Protein 2DS2 (pdb70)

Nearest PDB structures (foldseek):
  2ds2-assembly1_B  TM=1.015E+00  e=1.144E-10  Capparis masaikai
  2ds2-assembly2_D  TM=9.849E-01  e=5.772E-10  Capparis masaikai
  9gvh-assembly1_B  TM=9.366E-01  e=7.071E-05  Iberis umbellata
  6s3f-assembly1_A  TM=8.764E-01  e=1.043E-04  Moringa oleifera
  5dom-assembly1_A  TM=8.767E-01  e=9.418E-04  Moringa oleifera

B-factor: mean 37.82, std 13.22, range [12.35, 76.65]

Foldseek 3Di:
DVVVVCVVVVVPVVVVVVVVVVVVPD/DVLVVVLVVLQPDDPVCNLVVLVVVLVCCVVVDDQPDDVSNVVSLQVSQQSCVVSPPDPHGGHPDDD/DVVVVVVCVVCVVPVVVVVVVVVVVVPD/DVVLVVVLVVLLVDDQVCSLVVLVVVLVCCVVVDDQDDPVSNVVSQQCSQCSCVVSVPPDRHGRPDDD

Secondary structure (DSSP, 8-state):
-HHHHHHHTGGGHHHHHHHHHHHH--/-HHHHHHHHHTTS-GGGHHHHHHHHHHHHHHHS---SHHHHHHHHHHHHHHHHHTT-TT--------/-HHHHHHHHHTGGGHHHHHHHHHHHHH-/-HHHHHHHHHHTTS-GGGHHHHHHHHHHHHHHHS---SHHHHHHHHHHHHHHHHHTT-TT--------

CATH classification: 1.10.110.10

Radius of gyration: 18.38 Å; Cα contacts (8 Å, |Δi|>4): 257; chains: 4; bounding box: 50×26×39 Å

Sequence (189 aa):
RCQRQFLQHQRLRACQRFIHRRAQFGPALRQCCNQLRQVDRPCVCPVLRQAAQQVLQRQIIQGPQQLRRLFDAARNLPNICNIPNIGACPFRALWRCQRQFLQHQRLRACQRFIHRRAQFGRPALRQCCNQLRQVDRPCVCPVLRQAAQQVLQRQIIQGPQQLRRLFDAARNLPNICNIPNIGACPFRA

Structure (mmCIF, N/CA/C/O backbone):
data_2DS2
#
_entry.id   2DS2
#
_cell.length_a   80.110
_cell.length_b   51.080
_cell.length_c   47.340
_cell.angle_alpha   90.00
_cell.angle_beta   122.77
_cell.angle_gamma   90.00
#
_symmetry.space_group_name_H-M   'C 1 2 1'
#
loop_
_entity.id
_entity.type
_entity.pdbx_description
1 polymer 'Sweet protein mabinlin-2 chain A'
2 polymer 'Sweet protein mabinlin-2 chain B'
3 non-polymer 'ACETIC ACID'
4 water water
#
loop_
_atom_site.group_PDB
_atom_site.id
_atom_site.type_symbol
_atom_site.label_atom_id
_atom_site.label_alt_id
_atom_site.label_comp_id
_atom_site.label_asym_id
_atom_site.label_entity_id
_atom_site.label_seq_id
_atom_site.pdbx_PDB_ins_code
_atom_site.Cartn_x
_atom_site.Cartn_y
_atom_site.Cartn_z
_atom_site.occupancy
_atom_site.B_iso_or_equiv
_atom_site.auth_seq_id
_atom_site.auth_comp_id
_atom_site.auth_asym_id
_atom_site.auth_atom_id
_atom_site.pdbx_PDB_model_num
ATOM 1 N N . ARG A 1 4 ? -6.558 -5.214 3.398 1.00 56.96 4 ARG A N 1
ATOM 2 C CA . ARG A 1 4 ? -5.349 -5.702 4.121 1.00 55.38 4 ARG A CA 1
ATOM 3 C C . ARG A 1 4 ? -5.016 -4.771 5.286 1.00 49.12 4 ARG A C 1
ATOM 4 O O . ARG A 1 4 ? -5.584 -3.684 5.408 1.00 45.40 4 ARG A O 1
ATOM 12 N N . CYS A 1 5 ? -4.100 -5.206 6.142 1.00 47.27 5 CYS A N 1
ATOM 13 C CA . CYS A 1 5 ? -3.694 -4.404 7.287 1.00 43.59 5 CYS A CA 1
ATOM 14 C C . CYS A 1 5 ? -3.078 -3.089 6.830 1.00 42.26 5 CYS A C 1
ATOM 15 O O . CYS A 1 5 ? -3.334 -2.038 7.416 1.00 42.65 5 CYS A O 1
ATOM 18 N N . GLN A 1 6 ? -2.259 -3.153 5.786 1.00 35.75 6 GLN A N 1
ATOM 19 C CA . GLN A 1 6 ? -1.619 -1.956 5.264 1.00 40.86 6 GLN A CA 1
ATOM 20 C C . GLN A 1 6 ? -2.689 -0.995 4.766 1.00 43.83 6 GLN A C 1
ATOM 21 O O . GLN A 1 6 ? -2.529 0.226 4.833 1.00 42.13 6 GLN A O 1
ATOM 27 N N . ARG A 1 7 ? -3.792 -1.551 4.280 1.00 44.22 7 ARG A N 1
ATOM 28 C CA . ARG A 1 7 ? -4.882 -0.733 3.777 1.00 42.21 7 ARG A CA 1
ATOM 29 C C . ARG A 1 7 ? -5.578 0.001 4.915 1.00 36.33 7 ARG A C 1
ATOM 30 O O . ARG A 1 7 ? -5.852 1.195 4.810 1.00 36.67 7 ARG A O 1
ATOM 38 N N . GLN A 1 8 ? -5.866 -0.715 6.000 1.00 37.92 8 GLN A N 1
ATOM 39 C CA . GLN A 1 8 ? -6.519 -0.111 7.159 1.00 40.48 8 GLN A CA 1
ATOM 40 C C . GLN A 1 8 ? -5.633 0.979 7.753 1.00 37.17 8 GLN A C 1
ATOM 41 O O . GLN A 1 8 ? -6.125 2.005 8.223 1.00 31.84 8 GLN A O 1
ATOM 47 N N . PHE A 1 9 ? -4.323 0.759 7.724 1.00 34.83 9 PHE A N 1
ATOM 48 C CA . PHE A 1 9 ? -3.390 1.749 8.243 1.00 31.13 9 PHE A CA 1
ATOM 49 C C . PHE A 1 9 ? -3.589 3.066 7.491 1.00 39.01 9 PHE A C 1
ATOM 50 O O . PHE A 1 9 ? -3.797 4.119 8.100 1.00 36.21 9 PHE A O 1
ATOM 58 N N . LEU A 1 10 ? -3.535 2.990 6.163 1.00 40.93 10 LEU A N 1
ATOM 59 C CA . LEU A 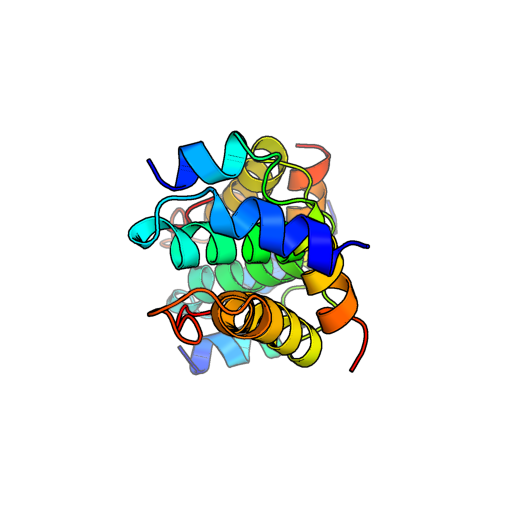1 10 ? -3.699 4.162 5.306 1.00 46.37 10 LEU A CA 1
ATOM 60 C C . LEU A 1 10 ? -5.071 4.820 5.430 1.00 42.88 10 LEU A C 1
ATOM 61 O O . LEU A 1 10 ? -5.176 6.047 5.447 1.00 46.14 10 LEU A O 1
ATOM 66 N N . GLN A 1 11 ? -6.119 4.007 5.515 1.00 41.63 11 GLN A N 1
ATOM 67 C CA . GLN A 1 11 ? -7.474 4.532 5.611 1.00 43.06 11 GLN A CA 1
ATOM 68 C C . GLN A 1 11 ? -7.817 5.152 6.956 1.00 50.26 11 GLN A C 1
ATOM 69 O O . GLN A 1 11 ? -8.915 5.677 7.143 1.00 51.74 11 GLN A O 1
ATOM 75 N N . HIS A 1 12 ? -6.879 5.087 7.896 1.00 47.11 12 HIS A N 1
ATOM 76 C CA . HIS A 1 12 ? -7.084 5.672 9.213 1.00 43.36 12 HIS A CA 1
ATOM 77 C C . HIS A 1 12 ? -6.009 6.726 9.444 1.00 48.49 12 HIS A C 1
ATOM 78 O O . HIS A 1 12 ? -5.409 6.808 10.513 1.00 56.89 12 HIS A O 1
ATOM 85 N N . GLN A 1 13 ? -5.777 7.524 8.407 1.00 52.69 13 GLN A N 1
ATOM 86 C CA . GLN A 1 13 ? -4.792 8.600 8.421 1.00 54.97 13 GLN A CA 1
ATOM 87 C C . GLN A 1 13 ? -3.414 8.152 8.904 1.00 50.69 13 GLN A C 1
ATOM 88 O O . GLN A 1 13 ? -2.718 8.892 9.602 1.00 52.09 13 GLN A O 1
ATOM 94 N N . ARG A 1 14 ? -3.018 6.944 8.515 1.00 42.62 14 ARG A N 1
ATOM 95 C CA . ARG A 1 14 ? -1.723 6.399 8.901 1.00 34.03 14 ARG A CA 1
ATOM 96 C C . ARG A 1 14 ? -1.503 6.497 10.407 1.00 31.98 14 ARG A C 1
ATOM 97 O O . ARG A 1 14 ? -0.371 6.646 10.867 1.00 30.02 14 ARG A O 1
ATOM 105 N N . LEU A 1 15 ? -2.598 6.416 11.159 1.00 29.19 15 LEU A N 1
ATOM 106 C CA . LEU A 1 15 ? -2.570 6.484 12.619 1.00 28.83 15 LEU A CA 1
ATOM 107 C C . LEU A 1 15 ? -1.701 7.639 13.098 1.00 34.25 15 LEU A C 1
ATOM 108 O O . LEU A 1 15 ? -0.835 7.469 13.967 1.00 27.95 15 LEU A O 1
ATOM 113 N N . ARG A 1 16 ? -1.949 8.815 12.527 1.00 28.89 16 ARG A N 1
ATOM 114 C CA . ARG A 1 16 ? -1.198 10.015 12.865 1.00 31.76 16 ARG A CA 1
ATOM 115 C C . ARG A 1 16 ? -1.200 10.323 14.355 1.00 23.75 16 ARG A C 1
ATOM 116 O O . ARG A 1 16 ? -0.200 10.796 14.885 1.00 27.46 16 ARG A O 1
ATOM 124 N N . ALA A 1 17 ? -2.322 10.070 15.023 1.00 29.01 17 ALA A N 1
ATOM 125 C CA . ALA A 1 17 ? -2.424 10.327 16.455 1.00 27.82 17 ALA A CA 1
ATOM 126 C C . ALA A 1 17 ? -1.465 9.391 17.182 1.00 27.73 17 ALA A C 1
ATOM 127 O O . ALA A 1 17 ? -0.802 9.786 18.137 1.00 27.47 17 ALA A O 1
ATOM 129 N N . CYS A 1 18 ? -1.384 8.148 16.723 1.00 23.32 18 CYS A N 1
ATOM 130 C CA . CYS A 1 18 ? -0.463 7.214 17.346 1.00 22.19 18 CYS A CA 1
ATOM 131 C C . CYS A 1 18 ? 0.972 7.647 17.074 1.00 21.42 18 CYS A C 1
ATOM 132 O O . CYS A 1 18 ? 1.845 7.492 17.923 1.00 22.92 18 CYS A O 1
ATOM 135 N N . GLN A 1 19 ? 1.221 8.186 15.886 1.00 20.34 19 GLN A N 1
ATOM 136 C CA . GLN A 1 19 ? 2.560 8.646 15.547 1.00 23.14 19 GLN A CA 1
ATOM 137 C C . GLN A 1 19 ? 3.019 9.780 16.464 1.00 24.53 19 GLN A C 1
ATOM 138 O O . GLN A 1 19 ? 4.183 9.818 16.868 1.00 22.46 19 GLN A O 1
ATOM 144 N N . ARG A 1 20 ? 2.112 10.700 16.793 1.00 25.02 20 ARG A N 1
ATOM 145 C CA . ARG A 1 20 ? 2.468 11.811 17.671 1.00 29.17 20 ARG A CA 1
ATOM 146 C C . ARG A 1 20 ? 2.834 11.286 19.052 1.00 25.33 20 ARG A C 1
ATOM 147 O O . ARG A 1 20 ? 3.820 11.719 19.652 1.00 28.39 20 ARG A O 1
ATOM 155 N N . PHE A 1 21 ? 2.038 10.348 19.553 1.00 28.01 21 PHE A N 1
ATOM 156 C CA . PHE A 1 21 ? 2.294 9.756 20.857 1.00 23.82 21 PHE A CA 1
ATOM 157 C C . PHE A 1 21 ? 3.642 9.042 20.859 1.00 25.88 21 PHE A C 1
ATOM 158 O O . PHE A 1 21 ? 4.468 9.256 21.749 1.00 25.38 21 PHE A O 1
ATOM 166 N N . ILE A 1 22 ? 3.864 8.195 19.857 1.00 23.62 22 ILE A N 1
ATOM 167 C CA . ILE A 1 22 ? 5.116 7.455 19.725 1.00 22.93 22 ILE A CA 1
ATOM 168 C C . ILE A 1 22 ? 6.325 8.389 19.624 1.00 26.11 22 ILE A C 1
ATOM 169 O O . ILE A 1 22 ? 7.357 8.149 20.243 1.00 25.84 22 ILE A O 1
ATOM 174 N N . HIS A 1 23 ? 6.194 9.455 18.843 1.00 23.23 23 HIS A N 1
ATOM 175 C CA . HIS A 1 23 ? 7.289 10.406 18.666 1.00 23.78 23 HIS A CA 1
ATOM 176 C C . HIS A 1 23 ? 7.636 11.124 19.968 1.00 29.79 23 HIS A C 1
ATOM 177 O O . HIS A 1 23 ? 8.807 11.359 20.266 1.00 28.96 23 HIS A O 1
ATOM 184 N N . ARG A 1 24 ? 6.618 11.469 20.746 1.00 29.65 24 ARG A N 1
ATOM 185 C CA . ARG A 1 24 ? 6.848 12.149 22.015 1.00 30.41 24 ARG A CA 1
ATOM 186 C C . ARG A 1 24 ? 7.557 11.209 22.984 1.00 37.36 24 ARG A C 1
ATOM 187 O O . ARG A 1 24 ? 8.476 11.612 23.696 1.00 37.21 24 ARG A O 1
ATOM 195 N N . ARG A 1 25 ? 7.135 9.949 23.006 1.00 35.01 25 ARG A N 1
ATOM 196 C CA . ARG A 1 25 ? 7.758 8.969 23.883 1.00 35.92 25 ARG A CA 1
ATOM 197 C C . ARG A 1 25 ? 9.202 8.712 23.481 1.00 39.85 25 ARG A C 1
ATOM 198 O O . ARG A 1 25 ? 10.050 8.437 24.327 1.00 42.54 25 ARG A O 1
ATOM 206 N N . ALA A 1 26 ? 9.477 8.802 22.185 1.00 35.80 26 ALA A N 1
ATOM 207 C CA . ALA A 1 26 ? 10.821 8.577 21.666 1.00 32.14 26 ALA A CA 1
ATOM 208 C C . ALA A 1 26 ? 11.745 9.719 22.056 1.00 38.72 26 ALA A C 1
ATOM 209 O O . ALA A 1 26 ? 12.912 9.504 22.394 1.00 41.59 26 ALA A O 1
ATOM 211 N N . GLN A 1 27 ? 11.212 10.934 22.009 1.00 34.06 27 GLN A N 1
ATOM 212 C CA . GLN A 1 27 ? 11.985 12.123 22.334 1.00 42.80 27 GLN A CA 1
ATOM 213 C C . GLN A 1 27 ? 12.088 12.371 23.835 1.00 47.76 27 GLN A C 1
ATOM 214 O O . GLN A 1 27 ? 13.082 12.921 24.309 1.00 55.76 27 GLN A O 1
ATOM 220 N N . PHE A 1 28 ? 11.068 11.959 24.582 1.00 52.08 28 PHE A N 1
ATOM 221 C CA . PHE A 1 28 ? 11.058 12.163 26.028 1.00 59.14 28 PHE A CA 1
ATOM 222 C C . PHE A 1 28 ? 10.997 10.847 26.801 1.00 62.14 28 PHE A C 1
ATOM 223 O O . PHE A 1 28 ? 10.265 9.931 26.431 1.00 66.21 28 PHE A O 1
ATOM 231 N N . GLY A 1 29 ? 11.766 10.764 27.882 1.00 67.35 29 GLY A N 1
ATOM 232 C CA . GLY A 1 29 ? 11.779 9.553 28.683 1.00 68.81 29 GLY A CA 1
ATOM 233 C C . GLY A 1 29 ? 13.132 8.867 28.694 1.00 71.96 29 GLY A C 1
ATOM 234 O O . GLY A 1 29 ? 13.224 7.726 28.191 1.00 74.51 29 GLY A O 1
ATOM 235 N N . PRO B 2 5 ? -5.977 15.409 22.562 1.00 51.19 5 PRO B N 1
ATOM 236 C CA . PRO B 2 5 ? -5.223 14.304 23.205 1.00 54.16 5 PRO B CA 1
ATOM 237 C C . PRO B 2 5 ? -4.808 13.275 22.158 1.00 54.98 5 PRO B C 1
ATOM 238 O O . PRO B 2 5 ? -5.658 12.610 21.559 1.00 55.27 5 PRO B O 1
ATOM 242 N N . ALA B 2 6 ? -3.502 13.147 21.943 1.00 53.10 6 ALA B N 1
ATOM 243 C CA . ALA B 2 6 ? -2.971 12.204 20.963 1.00 42.96 6 ALA B CA 1
ATOM 244 C C . ALA B 2 6 ? -3.258 10.751 21.340 1.00 37.10 6 ALA B C 1
ATOM 245 O O . ALA B 2 6 ? -3.848 10.007 20.559 1.00 30.06 6 ALA B O 1
ATOM 247 N N . LEU B 2 7 ? -2.836 10.344 22.531 1.00 31.69 7 LEU B N 1
ATOM 248 C CA . LEU B 2 7 ? -3.063 8.972 22.970 1.00 30.69 7 LEU B CA 1
ATOM 249 C C . LEU B 2 7 ? -4.526 8.569 22.826 1.00 30.49 7 LEU B C 1
ATOM 250 O O . LEU B 2 7 ? -4.837 7.525 22.257 1.00 28.89 7 LEU B O 1
ATOM 255 N N . ARG B 2 8 ? -5.425 9.400 23.344 1.00 33.54 8 ARG B N 1
ATOM 256 C CA . ARG B 2 8 ? -6.852 9.103 23.274 1.00 31.88 8 ARG B CA 1
ATOM 257 C C . ARG B 2 8 ? -7.288 8.824 21.838 1.00 33.62 8 ARG B C 1
ATOM 258 O O . ARG B 2 8 ? -7.899 7.790 21.556 1.00 33.76 8 ARG B O 1
ATOM 266 N N . GLN B 2 9 ? -6.971 9.744 20.932 1.00 29.61 9 GLN B N 1
ATOM 267 C CA . GLN B 2 9 ? -7.332 9.578 19.529 1.00 33.01 9 GLN B CA 1
ATOM 268 C C . GLN B 2 9 ? -6.682 8.307 18.988 1.00 30.46 9 GLN B C 1
ATOM 269 O O . GLN B 2 9 ? -7.305 7.543 18.255 1.00 31.12 9 GLN B O 1
ATOM 275 N N . CYS B 2 10 ? -5.426 8.087 19.362 1.00 29.69 10 CYS B N 1
ATOM 276 C CA . CYS B 2 10 ? -4.699 6.907 18.911 1.00 26.86 10 CYS B CA 1
ATOM 277 C C . CYS B 2 10 ? -5.443 5.633 19.303 1.00 25.00 10 CYS B C 1
ATOM 278 O O . CYS B 2 10 ? -5.671 4.746 18.476 1.00 24.23 10 CYS B O 1
ATOM 281 N N . CYS B 2 11 ? -5.839 5.543 20.565 1.00 26.27 11 CYS B N 1
ATOM 282 C CA . CYS B 2 11 ? -6.545 4.356 21.011 1.00 31.46 11 CYS B CA 1
ATOM 283 C C . CYS B 2 11 ? -7.889 4.199 20.304 1.00 33.94 11 CYS B C 1
ATOM 284 O O . CYS B 2 11 ? -8.302 3.081 19.992 1.00 29.13 11 CYS B O 1
ATOM 287 N N . ASN B 2 12 ? -8.563 5.312 20.025 1.00 31.55 12 ASN B N 1
ATOM 288 C CA . ASN B 2 12 ? -9.846 5.238 19.333 1.00 30.84 12 ASN B CA 1
ATOM 289 C C . ASN B 2 12 ? -9.677 4.608 17.956 1.00 33.46 12 ASN B C 1
ATOM 290 O O . ASN B 2 12 ? -10.497 3.794 17.539 1.00 34.71 12 ASN B O 1
ATOM 295 N N . GLN B 2 13 ? -8.607 4.990 17.262 1.00 30.73 13 GLN B N 1
ATOM 296 C CA . GLN B 2 13 ? -8.327 4.468 15.931 1.00 32.01 13 GLN B CA 1
ATOM 297 C C . GLN B 2 13 ? -7.909 3.007 15.993 1.00 31.07 13 GLN B C 1
ATOM 298 O O . GLN B 2 13 ? -8.370 2.187 15.203 1.00 31.17 13 GLN B O 1
ATOM 304 N N . LEU B 2 14 ? -7.026 2.691 16.936 1.00 27.85 14 LEU B N 1
ATOM 305 C CA . LEU B 2 14 ? -6.527 1.336 17.096 1.00 29.23 14 LEU B CA 1
ATOM 306 C C . LEU B 2 14 ? -7.669 0.358 17.379 1.00 34.23 14 LEU B C 1
ATOM 307 O O . LEU B 2 14 ? -7.593 -0.817 17.014 1.00 34.18 14 LEU B O 1
ATOM 312 N N . ARG B 2 15 ? -8.734 0.840 18.013 1.00 31.14 15 ARG B N 1
ATOM 313 C CA . ARG B 2 15 ? -9.866 -0.031 18.318 1.00 32.30 15 ARG B CA 1
ATOM 314 C C . ARG B 2 15 ? -10.755 -0.309 17.114 1.00 32.63 15 ARG B C 1
ATOM 315 O O . ARG B 2 15 ? -11.608 -1.195 17.163 1.00 35.51 15 ARG B O 1
ATOM 323 N N . GLN B 2 16 ? -10.553 0.433 16.030 1.00 30.67 16 GLN B N 1
ATOM 324 C CA . GLN B 2 16 ? -11.354 0.236 14.827 1.00 35.63 16 GLN B CA 1
ATOM 325 C C . GLN B 2 16 ? -10.718 -0.717 13.822 1.00 38.01 16 GLN B C 1
ATOM 326 O O . GLN B 2 16 ? -11.385 -1.185 12.901 1.00 40.37 16 GLN B O 1
ATOM 332 N N . VAL B 2 17 ? -9.431 -1.002 13.986 1.00 35.17 17 VAL B N 1
ATOM 333 C CA . VAL B 2 17 ? -8.753 -1.912 13.071 1.00 40.12 17 VAL B CA 1
ATOM 334 C C . VAL B 2 17 ? -8.989 -3.356 13.509 1.00 40.79 17 VAL B C 1
ATOM 335 O O . VAL B 2 17 ? -9.199 -3.627 14.691 1.00 35.51 17 VAL B O 1
ATOM 339 N N . ASP B 2 18 ? -8.968 -4.278 12.551 1.00 40.32 18 ASP B N 1
ATOM 340 C CA . ASP B 2 18 ? -9.159 -5.690 12.862 1.00 44.36 18 ASP B CA 1
ATOM 341 C C . ASP B 2 18 ? -8.090 -6.107 13.865 1.00 41.71 18 ASP B C 1
ATOM 342 O O . ASP B 2 18 ? -6.921 -5.751 13.716 1.00 34.24 18 ASP B O 1
ATOM 347 N N . ARG B 2 19 ? -8.491 -6.864 14.883 1.00 42.81 19 ARG B N 1
ATOM 348 C CA . ARG B 2 19 ? -7.564 -7.305 15.919 1.00 45.80 19 ARG B CA 1
ATOM 349 C C . ARG B 2 19 ? -6.285 -7.924 15.359 1.00 42.96 19 ARG B C 1
ATOM 350 O O . ARG B 2 19 ? -5.198 -7.680 15.881 1.00 43.75 19 ARG B O 1
ATOM 358 N N . PRO B 2 20 ? -6.391 -8.739 14.294 1.00 43.17 20 PRO B N 1
ATOM 359 C CA . PRO B 2 20 ? -5.169 -9.337 13.741 1.00 41.25 20 PRO B CA 1
ATOM 360 C C . PRO B 2 20 ? -4.284 -8.312 13.031 1.00 37.65 20 PRO B C 1
ATOM 361 O O . PRO B 2 20 ? -3.141 -8.601 12.688 1.00 38.88 20 PRO B O 1
ATOM 365 N N . CYS B 2 21 ? -4.819 -7.116 12.809 1.00 35.89 21 CYS B N 1
ATOM 366 C CA . CYS B 2 21 ? -4.061 -6.056 12.152 1.00 29.51 21 CYS B CA 1
ATOM 367 C C . CYS B 2 21 ? -3.483 -5.057 13.144 1.00 28.94 21 CYS B C 1
ATOM 368 O O . CYS B 2 21 ? -2.743 -4.155 12.756 1.00 27.79 21 CYS B O 1
ATOM 371 N N . VAL B 2 22 ? -3.817 -5.212 14.419 1.00 29.20 22 VAL B N 1
ATOM 372 C CA . VAL B 2 22 ? -3.323 -4.287 15.425 1.00 25.43 22 VAL B CA 1
ATOM 373 C C . VAL B 2 22 ? -1.804 -4.141 15.420 1.00 33.02 22 VAL B C 1
ATOM 374 O O . VAL B 2 22 ? -1.289 -3.032 15.291 1.00 28.44 22 VAL B O 1
ATOM 378 N N . CYS B 2 23 ? -1.071 -5.240 15.553 1.00 31.85 23 CYS B N 1
ATOM 379 C CA . CYS B 2 23 ? 0.378 -5.109 15.560 1.00 29.92 23 CYS B CA 1
ATOM 380 C C . CYS B 2 23 ? 0.922 -4.656 14.212 1.00 28.23 23 CYS B C 1
ATOM 381 O O . CYS B 2 23 ? 1.792 -3.791 14.157 1.00 26.67 23 CYS B O 1
ATOM 384 N N . PRO B 2 24 ? 0.417 -5.224 13.105 1.00 31.93 24 PRO B N 1
ATOM 385 C CA . PRO B 2 24 ? 0.946 -4.764 11.820 1.00 31.74 24 PRO B CA 1
ATOM 386 C C . PRO B 2 24 ? 0.757 -3.259 11.563 1.00 28.49 24 PRO B C 1
ATOM 387 O O . PRO B 2 24 ? 1.638 -2.624 10.982 1.00 28.33 24 PRO B O 1
ATOM 391 N N . VAL B 2 25 ? -0.361 -2.678 11.993 1.00 23.39 25 VAL B N 1
ATOM 392 C CA . VAL B 2 25 ? -0.533 -1.239 11.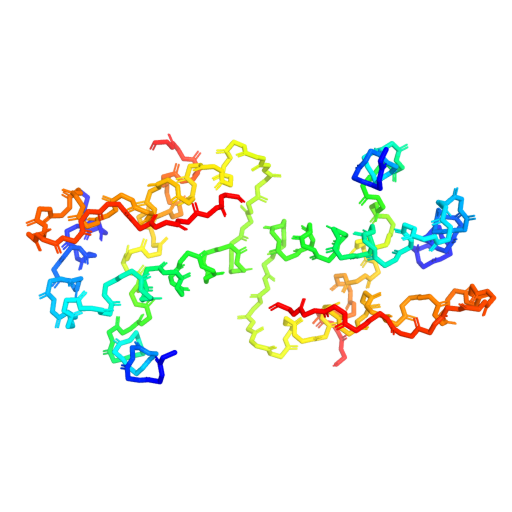770 1.00 27.37 25 VAL B CA 1
ATOM 393 C C . VAL B 2 25 ? 0.350 -0.436 12.718 1.00 28.03 25 VAL B C 1
ATOM 394 O O . VAL B 2 25 ? 0.800 0.655 12.369 1.00 23.71 25 VAL B O 1
ATOM 398 N N . LEU B 2 26 ? 0.605 -0.967 13.912 1.00 23.04 26 LEU B N 1
ATOM 399 C CA . LEU B 2 26 ? 1.469 -0.269 14.860 1.00 22.50 26 LEU B CA 1
ATOM 400 C C . LEU B 2 26 ? 2.909 -0.315 14.365 1.00 22.89 26 LEU B C 1
ATOM 401 O O . LEU B 2 26 ? 3.683 0.622 14.577 1.00 22.45 26 LEU B O 1
ATOM 406 N N . ARG B 2 27 ? 3.280 -1.411 13.712 1.00 20.04 27 ARG B N 1
ATOM 407 C CA . ARG B 2 27 ? 4.627 -1.516 13.169 1.00 25.25 27 ARG B CA 1
ATOM 408 C C . ARG B 2 27 ? 4.775 -0.416 12.109 1.00 21.74 27 ARG B C 1
ATOM 409 O O . ARG B 2 27 ? 5.803 0.258 12.036 1.00 23.28 27 ARG B O 1
ATOM 417 N N . GLN B 2 28 ? 3.731 -0.239 11.302 1.00 22.40 28 GLN B N 1
ATOM 418 C CA . GLN B 2 28 ? 3.752 0.770 10.247 1.00 26.73 28 GLN B CA 1
ATOM 419 C C . GLN B 2 28 ? 3.753 2.180 10.817 1.00 26.43 28 GLN B C 1
ATOM 420 O O . GLN B 2 28 ? 4.366 3.087 10.247 1.00 24.22 28 GLN B O 1
ATOM 426 N N . ALA B 2 29 ? 3.065 2.372 11.937 1.00 22.03 29 ALA B N 1
ATOM 427 C CA . ALA B 2 29 ? 3.037 3.691 12.563 1.00 18.35 29 ALA B CA 1
ATOM 428 C C . ALA B 2 29 ? 4.438 3.993 13.073 1.00 23.49 29 ALA B C 1
ATOM 429 O O . ALA B 2 29 ? 4.935 5.107 12.956 1.00 20.33 29 ALA B O 1
ATOM 431 N N . ALA B 2 30 ? 5.089 2.984 13.640 1.00 19.14 30 ALA B N 1
ATOM 432 C CA . ALA B 2 30 ? 6.438 3.172 14.146 1.00 19.46 30 ALA B CA 1
ATOM 433 C C . ALA B 2 30 ? 7.402 3.496 13.017 1.00 19.87 30 ALA B C 1
ATOM 434 O O . ALA B 2 30 ? 8.241 4.376 13.145 1.00 21.11 30 ALA B O 1
ATOM 436 N N . GLN B 2 31 ? 7.288 2.778 11.908 1.00 22.38 31 GLN B N 1
ATOM 437 C CA . GLN B 2 31 ? 8.179 3.029 10.785 1.00 21.14 31 GLN B CA 1
ATOM 438 C C . GLN B 2 31 ? 7.967 4.437 10.238 1.00 23.61 31 GLN B C 1
ATOM 439 O O . GLN B 2 31 ? 8.916 5.078 9.786 1.00 22.73 31 GLN B O 1
ATOM 445 N N . GLN B 2 32 ? 6.724 4.911 10.283 1.00 21.26 32 GLN B N 1
ATOM 446 C CA . GLN B 2 32 ? 6.412 6.253 9.791 1.00 21.78 32 GLN B CA 1
ATOM 447 C C . GLN B 2 32 ? 7.077 7.312 10.646 1.00 27.19 32 GLN B C 1
ATOM 448 O O . GLN B 2 32 ? 7.549 8.324 10.128 1.00 24.98 32 GLN B O 1
ATOM 454 N N . VAL B 2 33 ? 7.122 7.085 11.955 1.00 22.29 33 VAL B N 1
ATOM 455 C CA . VAL B 2 33 ? 7.762 8.055 12.835 1.00 22.39 33 VAL B CA 1
ATOM 456 C C . VAL B 2 33 ? 9.266 8.007 12.600 1.00 21.79 33 VAL B C 1
ATOM 457 O O . VAL B 2 33 ? 9.927 9.041 12.529 1.00 24.27 33 VAL B O 1
ATOM 461 N N . LEU B 2 34 ? 9.809 6.802 12.461 1.00 20.15 34 LEU B N 1
ATOM 462 C CA . LEU B 2 34 ? 11.242 6.638 12.218 1.00 20.21 34 LEU B CA 1
ATOM 463 C C . LEU B 2 34 ? 11.643 7.359 10.934 1.00 22.81 34 LEU B C 1
ATOM 464 O O . LEU B 2 34 ? 12.651 8.063 10.891 1.00 23.28 34 LEU B O 1
ATOM 469 N N . GLN B 2 35 ? 10.836 7.190 9.894 1.00 22.40 35 GLN B N 1
ATOM 470 C CA . GLN B 2 35 ? 11.113 7.805 8.598 1.00 23.47 35 GLN B CA 1
ATOM 471 C C . GLN B 2 35 ? 10.915 9.322 8.564 1.00 23.53 35 GLN B C 1
ATOM 472 O O . GLN B 2 35 ? 11.802 10.064 8.126 1.00 24.33 35 GLN B O 1
ATOM 478 N N . ARG B 2 36 ? 9.758 9.767 9.040 1.00 24.53 36 ARG B N 1
ATOM 479 C CA . ARG B 2 36 ? 9.384 11.184 9.028 1.00 26.28 36 ARG B CA 1
ATOM 480 C C . ARG B 2 36 ? 10.016 12.096 10.070 1.00 27.28 36 ARG B C 1
ATOM 481 O O . ARG B 2 36 ? 9.961 13.322 9.937 1.00 31.23 36 ARG B O 1
ATOM 489 N N . GLN B 2 37 ? 10.600 11.521 11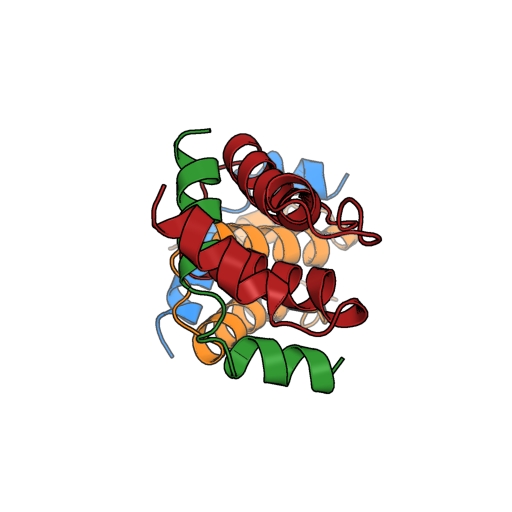.108 1.00 25.75 37 GLN B N 1
ATOM 490 C CA . GLN B 2 37 ? 11.205 12.331 12.159 1.00 29.27 37 GLN B CA 1
ATOM 491 C C . GLN B 2 37 ? 12.708 12.125 12.263 1.00 26.83 37 GLN B C 1
ATOM 492 O O . GLN B 2 37 ? 13.263 11.185 11.704 1.00 25.06 37 GLN B O 1
ATOM 498 N N . ILE B 2 38 ? 13.372 13.012 12.991 1.00 22.93 38 ILE B N 1
ATOM 499 C CA . ILE B 2 38 ? 14.794 12.875 13.197 1.00 22.17 38 ILE B CA 1
ATOM 500 C C . ILE B 2 38 ? 14.949 12.030 14.455 1.00 33.72 38 ILE B C 1
ATOM 501 O O . ILE B 2 38 ? 14.628 12.476 15.562 1.00 30.15 38 ILE B O 1
ATOM 506 N N . ILE B 2 39 ? 15.394 10.791 14.277 1.00 25.85 39 ILE B N 1
ATOM 507 C CA . ILE B 2 39 ? 15.605 9.904 15.411 1.00 26.60 39 ILE B CA 1
ATOM 508 C C . ILE B 2 39 ? 17.108 9.946 15.677 1.00 33.64 39 ILE B C 1
ATOM 509 O O . ILE B 2 39 ? 17.912 9.361 14.949 1.00 33.40 39 ILE B O 1
ATOM 514 N N . GLN B 2 40 ? 17.456 10.683 16.727 1.00 34.46 40 GLN B N 1
ATOM 515 C CA . GLN B 2 40 ? 18.828 10.934 17.158 1.00 36.84 40 GLN B CA 1
ATOM 516 C C . GLN B 2 40 ? 19.792 9.767 17.282 1.00 37.61 40 GLN B C 1
ATOM 517 O O . GLN B 2 40 ? 20.911 9.832 16.772 1.00 43.29 40 GLN B O 1
ATOM 523 N N . GLY B 2 41 ? 19.382 8.709 17.968 1.00 34.25 41 GLY B N 1
ATOM 524 C CA . GLY B 2 41 ? 20.276 7.579 18.127 1.00 31.77 41 GLY B CA 1
ATOM 525 C C . GLY B 2 41 ? 19.604 6.291 18.554 1.00 36.35 41 GLY B C 1
ATOM 526 O O . GLY B 2 41 ? 18.378 6.177 18.510 1.00 30.11 41 GLY B O 1
ATOM 527 N N . PRO B 2 42 ? 20.397 5.295 18.977 1.00 36.45 42 PRO B N 1
ATOM 528 C CA . PRO B 2 42 ? 19.926 3.980 19.425 1.00 33.07 42 PRO B CA 1
ATOM 529 C C . PRO B 2 42 ? 18.889 4.037 20.547 1.00 31.15 42 PRO B C 1
ATOM 530 O O . PRO B 2 42 ? 17.906 3.303 20.527 1.00 32.57 42 PRO B O 1
ATOM 534 N N . GLN B 2 43 ? 19.116 4.908 21.526 1.00 36.37 43 GLN B N 1
ATOM 535 C CA . GLN B 2 43 ? 18.205 5.050 22.656 1.00 37.36 43 GLN B CA 1
ATOM 536 C C . GLN B 2 43 ? 16.812 5.507 22.210 1.00 34.57 43 GLN B C 1
ATOM 537 O O . GLN B 2 43 ? 15.800 4.905 22.584 1.00 33.34 43 GLN B O 1
ATOM 543 N N . GLN B 2 44 ? 16.760 6.572 21.414 1.00 31.35 44 GLN B N 1
ATOM 544 C CA . GLN B 2 44 ? 15.490 7.093 20.922 1.00 31.58 44 GLN B CA 1
ATOM 545 C C . GLN B 2 44 ? 14.765 6.088 20.041 1.00 29.49 44 GLN B C 1
ATOM 546 O O . GLN B 2 44 ? 13.542 5.971 20.100 1.00 29.20 44 GLN B O 1
ATOM 552 N N . LEU B 2 45 ? 15.522 5.379 19.211 1.00 27.90 45 LEU B N 1
ATOM 553 C CA . LEU B 2 45 ? 14.938 4.378 18.330 1.00 29.47 45 LEU B CA 1
ATOM 554 C C . LEU B 2 45 ? 14.271 3.314 19.191 1.00 30.67 45 LEU B C 1
ATOM 555 O O . LEU B 2 45 ? 13.163 2.862 18.900 1.00 30.60 45 LEU B O 1
ATOM 560 N N . ARG B 2 46 ? 14.953 2.920 20.260 1.00 30.35 46 ARG B N 1
ATOM 561 C CA . ARG B 2 46 ? 14.420 1.912 21.163 1.00 33.94 46 ARG B CA 1
ATOM 562 C C . ARG B 2 46 ? 13.099 2.357 21.776 1.00 26.90 46 ARG B C 1
ATOM 563 O O . ARG B 2 46 ? 12.127 1.609 21.773 1.00 30.56 46 ARG B O 1
ATOM 571 N N . ARG B 2 47 ? 13.076 3.574 22.308 1.00 25.78 47 ARG B N 1
ATOM 572 C CA . ARG B 2 47 ? 11.878 4.108 22.942 1.00 27.33 47 ARG B CA 1
ATOM 573 C C . ARG B 2 47 ? 10.732 4.233 21.947 1.00 26.20 47 ARG B C 1
ATOM 574 O O . ARG B 2 47 ? 9.578 4.013 22.289 1.00 26.77 47 ARG B O 1
ATOM 582 N N . LEU B 2 48 ? 11.065 4.594 20.714 1.00 27.87 48 LEU B N 1
ATOM 583 C CA . LEU B 2 48 ? 10.052 4.730 19.671 1.00 23.78 48 LEU B CA 1
ATOM 584 C C . LEU B 2 48 ? 9.311 3.399 19.532 1.00 19.76 48 LEU B C 1
ATOM 585 O O . LEU B 2 48 ? 8.086 3.333 19.660 1.00 22.87 48 LEU B O 1
ATOM 590 N N . PHE B 2 49 ? 10.064 2.335 19.283 1.00 23.88 49 PHE B N 1
ATOM 591 C CA . PHE B 2 49 ? 9.460 1.018 19.118 1.00 26.29 49 PHE B CA 1
ATOM 592 C C . PHE B 2 49 ? 8.821 0.461 20.387 1.00 29.14 49 PHE B C 1
ATOM 593 O O . PHE B 2 49 ? 7.829 -0.271 20.311 1.00 30.73 49 PHE B O 1
ATOM 601 N N . ASP B 2 50 ? 9.378 0.797 21.547 1.00 30.22 50 ASP B N 1
ATOM 602 C CA . ASP B 2 50 ? 8.786 0.341 22.804 1.00 31.05 50 ASP B CA 1
ATOM 603 C C . ASP B 2 50 ? 7.395 0.947 22.916 1.00 28.20 50 ASP B C 1
ATOM 604 O O . ASP B 2 50 ? 6.439 0.267 23.287 1.00 30.64 50 ASP B O 1
ATOM 609 N N . ALA B 2 51 ? 7.295 2.234 22.595 1.00 28.81 51 ALA B N 1
ATOM 610 C CA . ALA B 2 51 ? 6.025 2.946 22.656 1.00 30.02 51 ALA B CA 1
ATOM 611 C C . ALA B 2 51 ? 4.994 2.285 21.743 1.00 31.21 51 ALA B C 1
ATOM 612 O O . ALA B 2 51 ? 3.860 2.036 22.154 1.00 29.24 51 ALA B O 1
ATOM 614 N N . ALA B 2 52 ? 5.395 2.000 20.508 1.00 24.66 52 ALA B N 1
ATOM 615 C CA . ALA B 2 52 ? 4.497 1.372 19.543 1.00 26.44 52 ALA B CA 1
ATOM 616 C C . ALA B 2 52 ? 4.069 -0.011 20.011 1.00 28.51 52 ALA B C 1
ATOM 617 O O . ALA B 2 52 ? 2.881 -0.326 20.027 1.00 34.05 52 ALA B O 1
ATOM 619 N N . ARG B 2 53 ? 5.045 -0.826 20.397 1.00 30.85 53 ARG B N 1
ATOM 620 C CA . ARG B 2 53 ? 4.787 -2.186 20.860 1.00 30.95 53 ARG B CA 1
ATOM 621 C C . ARG B 2 53 ? 3.809 -2.287 22.030 1.00 31.43 53 ARG B C 1
ATOM 622 O O . ARG B 2 53 ? 2.993 -3.213 22.077 1.00 34.42 53 ARG B O 1
ATOM 630 N N . ASN B 2 54 ? 3.891 -1.337 22.960 1.00 34.12 54 ASN B N 1
ATOM 631 C CA . ASN B 2 54 ? 3.036 -1.325 24.150 1.00 33.71 54 ASN B CA 1
ATOM 632 C C . ASN B 2 54 ? 1.640 -0.753 23.977 1.00 31.46 54 ASN B C 1
ATOM 633 O O . ASN B 2 54 ? 0.799 -0.908 24.855 1.00 31.58 54 ASN B O 1
ATOM 638 N N . LEU B 2 55 ? 1.381 -0.081 22.862 1.00 29.32 55 LEU B N 1
ATOM 639 C CA . LEU B 2 55 ? 0.072 0.518 22.684 1.00 26.08 55 LEU B CA 1
ATOM 640 C C . LEU B 2 55 ? -1.134 -0.406 22.860 1.00 21.85 55 LEU B C 1
ATOM 641 O O . LEU B 2 55 ? -2.165 0.025 23.368 1.00 27.53 55 LEU B O 1
ATOM 646 N N . PRO B 2 56 ? -1.028 -1.687 22.459 1.00 25.33 56 PRO B N 1
ATOM 647 C CA . PRO B 2 56 ? -2.213 -2.529 22.653 1.00 29.76 56 PRO B CA 1
ATOM 648 C C . PRO B 2 56 ? -2.619 -2.594 24.126 1.00 30.74 56 PRO B C 1
ATOM 649 O O . PRO B 2 56 ? -3.808 -2.603 24.453 1.00 30.94 56 PRO B O 1
ATOM 653 N N . ASN B 2 57 ? -1.624 -2.628 25.008 1.00 31.63 57 ASN B N 1
ATOM 654 C CA . ASN B 2 57 ? -1.882 -2.682 26.441 1.00 34.99 57 ASN B CA 1
ATOM 655 C C . ASN B 2 57 ? -2.278 -1.312 26.987 1.00 34.69 57 ASN B C 1
ATOM 656 O O . ASN B 2 57 ? -3.195 -1.199 27.800 1.00 39.98 57 ASN B O 1
ATOM 661 N N . ILE B 2 58 ? -1.585 -0.273 26.534 1.00 31.07 58 ILE B N 1
ATOM 662 C CA . ILE B 2 58 ? -1.867 1.086 26.972 1.00 30.32 58 ILE B CA 1
ATOM 663 C C . ILE B 2 58 ? -3.294 1.473 26.620 1.00 33.02 58 ILE B C 1
ATOM 664 O O . ILE B 2 58 ? -3.946 2.224 27.352 1.00 34.19 58 ILE B O 1
ATOM 669 N N . CYS B 2 59 ? -3.773 0.954 25.491 1.00 27.86 59 CYS B N 1
ATOM 670 C CA . CYS B 2 59 ? -5.118 1.236 25.011 1.00 24.24 59 CYS B CA 1
ATOM 671 C C . CYS B 2 59 ? -6.150 0.265 25.562 1.00 28.94 59 CYS B C 1
ATOM 672 O O . CYS B 2 59 ? -7.345 0.416 25.322 1.00 30.79 59 CYS B O 1
ATOM 675 N N . ASN B 2 60 ? -5.673 -0.737 26.290 1.00 37.13 60 ASN B N 1
ATOM 676 C CA . ASN B 2 60 ? -6.533 -1.749 26.881 1.00 37.01 60 ASN B CA 1
ATOM 677 C C . ASN B 2 60 ? -7.314 -2.557 25.850 1.00 38.19 60 ASN B C 1
ATOM 678 O O . ASN B 2 60 ? -8.497 -2.847 26.032 1.00 42.29 60 ASN B O 1
ATOM 683 N N . ILE B 2 61 ? -6.642 -2.918 24.763 1.00 35.00 61 ILE B N 1
ATOM 684 C CA . ILE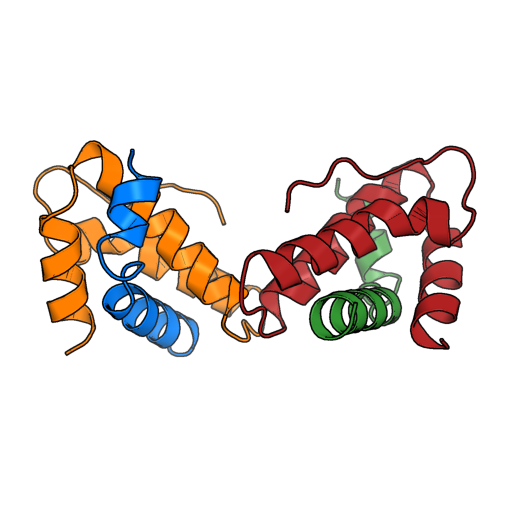 B 2 61 ? -7.2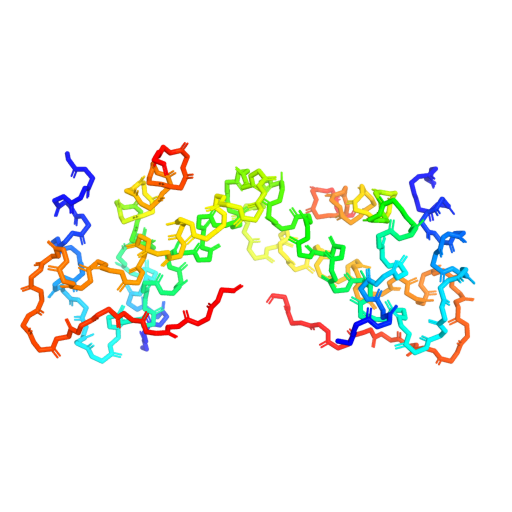54 -3.733 23.725 1.00 35.89 61 ILE B CA 1
ATOM 685 C C . ILE B 2 61 ? -7.301 -5.135 24.335 1.00 38.84 61 ILE B C 1
ATOM 686 O O . ILE B 2 61 ? -6.262 -5.706 24.665 1.00 38.31 61 ILE B O 1
ATOM 691 N N . PRO B 2 62 ? -8.506 -5.703 24.491 1.00 40.70 62 PRO B N 1
ATOM 692 C CA . PRO B 2 62 ? -8.748 -7.029 25.063 1.00 48.63 62 PRO B CA 1
ATOM 693 C C . PRO B 2 62 ? -7.605 -8.045 25.112 1.00 51.13 62 PRO B C 1
ATOM 694 O O . PRO B 2 62 ? -6.730 -7.961 25.974 1.00 60.38 62 PRO B O 1
ATOM 698 N N . ASN B 2 63 ? -7.618 -9.010 24.199 1.00 50.87 63 ASN B N 1
ATOM 699 C CA . ASN B 2 63 ? -6.596 -10.054 24.192 1.00 48.61 63 ASN B CA 1
ATOM 700 C C . ASN B 2 63 ? -5.396 -9.803 23.296 1.00 39.75 63 ASN B C 1
ATOM 701 O O . ASN B 2 63 ? -5.126 -10.576 22.385 1.00 45.41 63 ASN B O 1
ATOM 706 N N . ILE B 2 64 ? -4.673 -8.722 23.563 1.00 39.60 64 ILE B N 1
ATOM 707 C CA . ILE B 2 64 ? -3.488 -8.386 22.790 1.00 39.02 64 ILE B CA 1
ATOM 708 C C . ILE B 2 64 ? -2.475 -7.745 23.720 1.00 39.47 64 ILE B C 1
ATOM 709 O O . ILE B 2 64 ? -2.758 -6.732 24.356 1.00 45.55 64 ILE B O 1
ATOM 714 N N . GLY B 2 65 ? -1.295 -8.343 23.802 1.00 32.86 65 GLY B N 1
ATOM 715 C CA . GLY B 2 65 ? -0.264 -7.790 24.654 1.00 31.20 65 GLY B CA 1
ATOM 716 C C . GLY B 2 65 ? 0.699 -6.974 23.819 1.00 38.50 65 GLY B C 1
ATOM 717 O O . GLY B 2 65 ? 0.397 -6.616 22.678 1.00 35.51 65 GLY B O 1
ATOM 718 N N . ALA B 2 66 ? 1.861 -6.676 24.385 1.00 38.47 66 ALA B N 1
ATOM 719 C CA . ALA B 2 66 ? 2.870 -5.904 23.675 1.00 35.41 66 ALA B CA 1
ATOM 720 C C . ALA B 2 66 ? 3.273 -6.626 22.391 1.00 41.08 66 ALA B C 1
ATOM 721 O O . ALA B 2 66 ? 3.517 -7.836 22.399 1.00 37.15 66 ALA B O 1
ATOM 723 N N . CYS B 2 67 ? 3.328 -5.885 21.286 1.00 34.00 67 CYS B N 1
ATOM 724 C CA . CYS B 2 67 ? 3.707 -6.454 20.000 1.00 31.54 67 CYS B CA 1
ATOM 725 C C . CYS B 2 67 ? 5.199 -6.744 20.023 1.00 38.30 67 CYS B C 1
ATOM 726 O O . CYS B 2 67 ? 6.006 -5.871 20.328 1.00 44.85 67 CYS B O 1
ATOM 729 N N . PRO B 2 68 ? 5.586 -7.983 19.711 1.00 38.23 68 PRO B N 1
ATOM 730 C CA . PRO B 2 68 ? 7.011 -8.310 19.722 1.00 42.78 68 PRO B CA 1
ATOM 731 C C . PRO B 2 68 ? 7.736 -7.996 18.419 1.00 47.16 68 PRO B C 1
ATOM 732 O O . PRO B 2 68 ? 8.792 -8.569 18.154 1.00 50.77 68 PRO B O 1
ATOM 736 N N . PHE B 2 69 ? 7.194 -7.090 17.607 1.00 52.57 69 PHE B N 1
ATOM 737 C CA . PHE B 2 69 ? 7.852 -6.779 16.344 1.00 50.91 69 PHE B CA 1
ATOM 738 C C . PHE B 2 69 ? 9.214 -6.125 16.522 1.00 58.92 69 PHE B C 1
ATOM 739 O O . PHE B 2 69 ? 9.422 -5.311 17.422 1.00 51.32 69 PHE B O 1
ATOM 747 N N . ARG B 2 70 ? 10.141 -6.518 15.653 1.00 62.68 70 ARG B N 1
ATOM 748 C CA . ARG B 2 70 ? 11.515 -6.030 15.663 1.00 68.01 70 ARG B CA 1
ATOM 749 C C . ARG B 2 70 ? 11.658 -4.572 15.231 1.00 70.53 70 ARG B C 1
ATOM 750 O O . ARG B 2 70 ? 10.780 -4.015 14.573 1.00 71.30 70 ARG B O 1
ATOM 758 N N . ALA B 2 71 ? 12.784 -3.969 15.606 1.00 73.34 71 ALA B N 1
ATOM 759 C CA . ALA B 2 71 ? 13.076 -2.576 15.282 1.00 72.21 71 ALA B CA 1
ATOM 760 C C . ALA B 2 71 ? 13.967 -2.464 14.046 1.00 73.05 71 ALA B C 1
ATOM 761 O O . ALA B 2 71 ? 15.114 -1.989 14.190 1.00 73.83 71 ALA B O 1
ATOM 763 N N . LEU C 1 2 ? 26.397 -9.076 10.758 1.00 46.13 2 LEU C N 1
ATOM 764 C CA . LEU C 1 2 ? 27.825 -9.412 10.484 1.00 44.22 2 LEU C CA 1
ATOM 765 C C . LEU C 1 2 ? 28.738 -8.454 11.249 1.00 46.64 2 LEU C C 1
ATOM 766 O O . LEU C 1 2 ? 29.048 -7.360 10.779 1.00 46.82 2 LEU C O 1
ATOM 771 N N . TRP C 1 3 ? 29.168 -8.882 12.433 1.00 45.13 3 TRP C N 1
ATOM 772 C CA . TRP C 1 3 ? 30.025 -8.073 13.297 1.00 47.68 3 TRP C CA 1
ATOM 773 C C . TRP C 1 3 ? 31.200 -7.401 12.598 1.00 42.46 3 TRP C C 1
ATOM 774 O O . TRP C 1 3 ? 31.416 -6.199 12.754 1.00 47.36 3 TRP C O 1
ATOM 785 N N . ARG C 1 4 ? 31.965 -8.175 11.839 1.00 38.40 4 ARG C N 1
ATOM 786 C CA . ARG C 1 4 ? 33.121 -7.638 11.135 1.00 36.42 4 ARG C CA 1
ATOM 787 C C . ARG C 1 4 ? 32.761 -6.453 10.240 1.00 38.17 4 A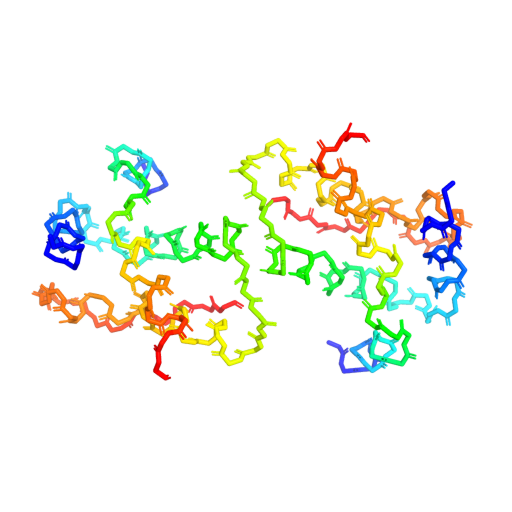RG C C 1
ATOM 788 O O . ARG C 1 4 ? 33.531 -5.500 10.117 1.00 35.76 4 ARG C O 1
ATOM 796 N N . CYS C 1 5 ? 31.594 -6.516 9.612 1.00 36.33 5 CYS C N 1
ATOM 797 C CA . CYS C 1 5 ? 31.165 -5.437 8.733 1.00 32.56 5 CYS C CA 1
ATOM 798 C C . CYS C 1 5 ? 30.724 -4.221 9.531 1.00 32.49 5 CYS C C 1
ATOM 799 O O . CYS C 1 5 ? 30.955 -3.087 9.124 1.00 29.69 5 CYS C O 1
ATOM 802 N N . GLN C 1 6 ? 30.081 -4.456 10.667 1.00 32.84 6 GLN C N 1
ATOM 803 C CA . GLN C 1 6 ? 29.643 -3.352 11.503 1.00 34.77 6 GLN C CA 1
ATOM 804 C C . GLN C 1 6 ? 30.871 -2.573 11.978 1.00 35.34 6 GLN C C 1
ATOM 805 O O . GLN C 1 6 ? 30.829 -1.348 12.110 1.00 30.33 6 GLN C O 1
ATOM 807 N N . ARG C 1 7 ? 31.973 -3.280 12.226 1.00 36.00 7 ARG C N 1
ATOM 808 C CA . ARG C 1 7 ? 33.186 -2.611 12.678 1.00 33.29 7 ARG C CA 1
ATOM 809 C C . ARG C 1 7 ? 33.812 -1.767 11.582 1.00 32.26 7 ARG C C 1
ATOM 810 O O . ARG C 1 7 ? 34.390 -0.717 11.858 1.00 32.58 7 ARG C O 1
ATOM 818 N N . GLN C 1 8 ? 33.708 -2.218 10.335 1.00 28.19 8 GLN C N 1
ATOM 819 C CA . GLN C 1 8 ? 34.277 -1.448 9.239 1.00 28.84 8 GLN C CA 1
ATOM 820 C C . GLN C 1 8 ? 33.418 -0.210 9.009 1.00 22.62 8 GLN C C 1
ATOM 821 O O . GLN C 1 8 ? 33.921 0.831 8.589 1.00 27.53 8 GLN C O 1
ATOM 827 N N . PHE C 1 9 ? 32.121 -0.335 9.276 1.00 24.26 9 PHE C N 1
ATOM 828 C CA . PHE C 1 9 ? 31.198 0.786 9.127 1.00 24.43 9 PHE C CA 1
ATOM 829 C C . PHE C 1 9 ? 31.643 1.872 10.102 1.00 29.06 9 PHE C C 1
ATOM 830 O O . PHE C 1 9 ? 31.789 3.038 9.732 1.00 28.31 9 PHE C O 1
ATOM 838 N N . LEU C 1 10 ? 31.875 1.471 11.348 1.00 29.41 10 LEU C N 1
ATOM 839 C CA . LEU C 1 10 ? 32.309 2.399 12.390 1.00 33.37 10 LEU C CA 1
ATOM 840 C C . LEU C 1 10 ? 33.712 2.913 12.114 1.00 30.85 10 LEU C C 1
ATOM 841 O O . LEU C 1 10 ? 34.011 4.084 12.335 1.00 35.84 10 LEU C O 1
ATOM 846 N N . GLN C 1 11 ? 34.576 2.025 11.633 1.00 34.74 11 GLN C N 1
ATOM 847 C CA . GLN C 1 11 ? 35.949 2.383 11.319 1.00 37.72 11 GLN C CA 1
ATOM 848 C C . GLN C 1 11 ? 35.991 3.485 10.270 1.00 36.05 11 GLN C C 1
ATOM 849 O O . GLN C 1 11 ? 36.917 4.295 10.245 1.00 37.18 11 GLN C O 1
ATOM 855 N N . HIS C 1 12 ? 34.983 3.519 9.407 1.00 30.24 12 HIS C N 1
ATOM 856 C CA . HIS C 1 12 ? 34.951 4.522 8.354 1.00 32.20 12 HIS C CA 1
ATOM 857 C C . HIS C 1 12 ? 33.978 5.678 8.570 1.00 36.22 12 HIS C C 1
ATOM 858 O O . HIS C 1 12 ? 33.275 6.100 7.651 1.00 39.15 12 HIS C O 1
ATOM 865 N N . GLN C 1 13 ? 33.959 6.193 9.794 1.00 35.42 13 GLN C N 1
ATOM 866 C CA . GLN C 1 13 ? 33.121 7.331 10.149 1.00 34.92 13 GLN C CA 1
ATOM 867 C C . GLN C 1 13 ? 31.639 7.130 9.846 1.00 36.79 13 GLN C C 1
ATOM 868 O O . GLN C 1 13 ? 30.928 8.096 9.556 1.00 34.03 13 GLN C O 1
ATOM 874 N N . ARG C 1 14 ? 31.173 5.887 9.918 1.00 30.29 14 ARG C N 1
ATOM 875 C CA . ARG C 1 14 ? 29.770 5.575 9.648 1.00 30.18 14 ARG C CA 1
ATOM 876 C C . ARG C 1 14 ? 29.400 5.988 8.227 1.00 23.97 14 ARG C C 1
ATOM 877 O O . ARG C 1 14 ? 28.225 6.223 7.914 1.00 25.47 14 ARG C O 1
ATOM 885 N N . LEU C 1 15 ? 30.418 6.056 7.375 1.00 22.35 15 LEU C N 1
ATOM 886 C CA . LEU C 1 15 ? 30.261 6.428 5.973 1.00 28.29 15 LEU C CA 1
ATOM 887 C C . LEU C 1 15 ? 29.454 7.711 5.836 1.00 30.83 15 LEU C C 1
ATOM 888 O O . LEU C 1 15 ? 28.573 7.808 4.985 1.00 26.47 15 LEU C O 1
ATOM 893 N N . ARG C 1 16 ? 29.761 8.702 6.669 1.00 25.29 16 ARG C N 1
ATOM 894 C CA . ARG C 1 16 ? 29.024 9.962 6.621 1.00 24.78 16 ARG C CA 1
ATOM 895 C C . ARG C 1 16 ? 28.912 10.567 5.217 1.00 21.30 16 ARG C C 1
ATOM 896 O O . ARG C 1 16 ? 27.885 11.151 4.886 1.00 21.30 16 ARG C O 1
ATOM 904 N N . ALA C 1 17 ? 29.952 10.428 4.398 1.00 25.44 17 ALA C N 1
ATOM 905 C CA . ALA C 1 17 ? 29.915 10.969 3.038 1.00 21.42 17 ALA C CA 1
ATOM 906 C C . ALA C 1 17 ? 28.863 10.241 2.203 1.00 23.52 17 ALA C C 1
ATOM 907 O O . ALA C 1 17 ? 28.142 10.858 1.417 1.00 23.00 17 ALA C O 1
ATOM 909 N N . CYS C 1 18 ? 28.776 8.925 2.362 1.00 23.42 18 CYS C N 1
ATOM 910 C CA . CYS C 1 18 ? 27.766 8.177 1.627 1.00 20.99 18 CYS C CA 1
ATOM 911 C C . CYS C 1 18 ? 26.380 8.589 2.121 1.00 20.26 18 CYS C C 1
ATOM 912 O O . CYS C 1 18 ? 25.438 8.703 1.343 1.00 22.06 18 CYS C O 1
ATOM 915 N N . GLN C 1 19 ? 26.247 8.797 3.425 1.00 21.65 19 GLN C N 1
ATOM 916 C CA . GLN C 1 19 ? 24.963 9.210 3.967 1.00 23.18 19 GLN C CA 1
ATOM 917 C C . GLN C 1 19 ? 24.520 10.522 3.350 1.00 21.22 19 GLN C C 1
ATOM 918 O O . GLN C 1 19 ? 23.342 10.706 3.057 1.00 21.62 19 GLN C O 1
ATOM 924 N N . ARG C 1 20 ? 25.462 11.443 3.180 1.00 24.15 20 ARG C N 1
ATOM 925 C CA . ARG C 1 20 ? 25.112 12.738 2.606 1.00 25.13 20 ARG C CA 1
ATOM 926 C C . ARG C 1 20 ? 24.710 12.590 1.143 1.00 21.09 20 ARG C C 1
ATOM 927 O O . ARG C 1 20 ? 23.774 13.243 0.683 1.00 23.56 20 ARG C O 1
ATOM 935 N N . PHE C 1 21 ? 25.398 11.718 0.412 1.00 24.71 21 PHE C N 1
ATOM 936 C CA . PHE C 1 21 ? 25.073 11.490 -0.993 1.00 29.65 21 PHE C CA 1
ATOM 937 C C . PHE C 1 21 ? 23.682 10.880 -1.107 1.00 23.33 21 PHE C C 1
ATOM 938 O O . PHE C 1 21 ? 22.866 11.302 -1.922 1.00 22.93 21 PHE C O 1
ATOM 946 N N . ILE C 1 22 ? 23.429 9.869 -0.285 1.00 22.16 22 ILE C N 1
ATOM 947 C CA . ILE C 1 22 ? 22.148 9.189 -0.264 1.00 20.74 22 ILE C CA 1
ATOM 948 C C . ILE C 1 22 ? 21.033 10.159 0.102 1.00 21.92 22 ILE C C 1
ATOM 949 O O . ILE C 1 22 ? 19.968 10.160 -0.515 1.00 23.22 22 ILE C O 1
ATOM 954 N N . HIS C 1 23 ? 21.284 10.984 1.114 1.00 20.65 23 HIS C N 1
ATOM 955 C CA . HIS C 1 23 ? 20.294 11.943 1.570 1.00 17.32 23 HIS C CA 1
ATOM 956 C C . HIS C 1 23 ? 19.978 12.955 0.475 1.00 18.86 23 HIS C C 1
ATOM 957 O O . HIS C 1 23 ? 18.817 13.268 0.230 1.00 22.24 23 HIS C O 1
ATOM 964 N N . ARG C 1 24 ? 21.010 13.462 -0.182 1.00 22.37 24 ARG C N 1
ATOM 965 C CA . ARG C 1 24 ? 20.787 14.429 -1.249 1.00 22.96 24 ARG C CA 1
ATOM 966 C C . ARG C 1 24 ? 20.026 13.785 -2.410 1.00 24.29 24 ARG C C 1
ATOM 967 O O . ARG C 1 24 ? 19.147 14.412 -3.005 1.00 27.20 24 ARG C O 1
ATOM 975 N N . ARG C 1 25 ? 20.333 12.529 -2.728 1.00 26.30 25 ARG C N 1
ATOM 976 C CA . ARG C 1 25 ? 19.615 11.861 -3.810 1.00 26.66 25 ARG C CA 1
ATOM 977 C C . ARG C 1 25 ? 18.146 11.696 -3.432 1.00 27.40 25 ARG C C 1
ATOM 978 O O . ARG C 1 25 ? 17.256 11.867 -4.264 1.00 29.19 25 ARG C O 1
ATOM 986 N N . ALA C 1 26 ? 17.894 11.364 -2.169 1.00 25.13 26 ALA C N 1
ATOM 987 C CA . ALA C 1 26 ? 16.531 11.183 -1.695 1.00 25.90 26 ALA C CA 1
ATOM 988 C C . ALA C 1 26 ? 15.722 12.467 -1.861 1.00 26.28 26 ALA C C 1
ATOM 989 O O . ALA C 1 26 ? 14.548 12.429 -2.232 1.00 25.65 26 ALA C O 1
ATOM 991 N N . GLN C 1 27 ? 16.365 13.593 -1.570 1.00 24.61 27 GLN C N 1
ATOM 992 C CA . GLN C 1 27 ? 15.725 14.903 -1.639 1.00 27.54 27 GLN C CA 1
ATOM 993 C C . GLN C 1 27 ? 15.641 15.540 -3.015 1.00 32.55 27 GLN C C 1
ATOM 994 O O . GLN C 1 27 ? 14.629 16.152 -3.352 1.00 35.62 27 GLN C O 1
ATOM 1000 N N . PHE C 1 28 ? 16.697 15.397 -3.805 1.00 34.45 28 PHE C N 1
ATOM 1001 C CA . PHE C 1 28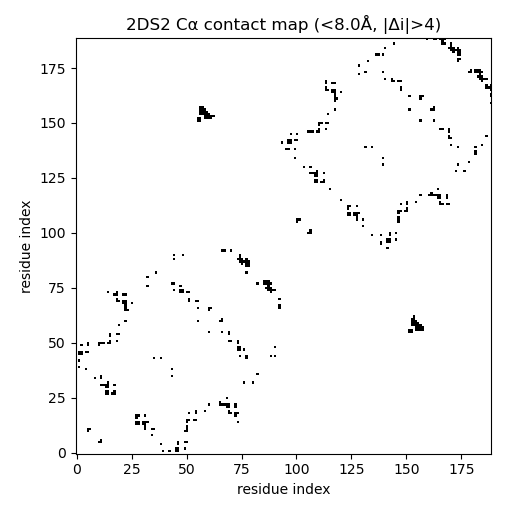 ? 16.738 16.033 -5.118 1.00 38.81 28 PHE C CA 1
ATOM 1002 C C . PHE C 1 28 ? 16.777 15.121 -6.331 1.00 43.45 28 PHE C C 1
ATOM 1003 O O . PHE C 1 28 ? 16.657 15.595 -7.460 1.00 47.91 28 PHE C O 1
ATOM 1011 N N . GLY C 1 29 ? 16.951 13.824 -6.117 1.00 44.58 29 GLY C N 1
ATOM 1012 C CA . GLY C 1 29 ? 17.020 12.922 -7.250 1.00 46.91 29 GLY C CA 1
ATOM 1013 C C . GLY C 1 29 ? 18.378 13.052 -7.915 1.00 49.35 29 GLY C C 1
ATOM 1014 O O . GLY C 1 29 ? 19.278 13.675 -7.307 1.00 50.69 29 GLY C O 1
ATOM 1015 N N . ARG D 2 4 ? 30.537 15.497 -7.230 1.00 59.55 4 ARG D N 1
ATOM 1016 C CA . ARG D 2 4 ? 30.101 15.702 -5.819 1.00 55.54 4 ARG D CA 1
ATOM 1017 C C . ARG D 2 4 ? 31.161 15.214 -4.837 1.00 46.16 4 ARG D C 1
ATOM 1018 O O . ARG D 2 4 ? 31.554 14.048 -4.860 1.00 44.73 4 ARG D O 1
ATOM 1026 N N . PRO D 2 5 ? 31.641 16.108 -3.958 1.00 44.40 5 PRO D N 1
ATOM 1027 C CA . PRO D 2 5 ? 32.659 15.716 -2.980 1.00 38.91 5 PRO D CA 1
ATOM 1028 C C . PRO D 2 5 ? 32.155 14.614 -2.049 1.00 37.73 5 PRO D C 1
ATOM 1029 O O . PRO D 2 5 ? 32.941 13.809 -1.548 1.00 39.02 5 PRO D O 1
ATOM 1033 N N . ALA D 2 6 ? 30.843 14.585 -1.820 1.00 35.52 6 ALA D N 1
ATOM 1034 C CA . ALA D 2 6 ? 30.242 13.567 -0.966 1.00 36.66 6 ALA D CA 1
ATOM 1035 C C . ALA D 2 6 ? 30.346 12.202 -1.646 1.00 36.51 6 ALA D C 1
ATOM 1036 O O . ALA D 2 6 ? 30.757 11.223 -1.023 1.00 35.49 6 ALA D O 1
ATOM 1038 N N . LEU D 2 7 ? 29.982 12.139 -2.925 1.00 32.67 7 LEU D N 1
ATOM 1039 C CA . LEU D 2 7 ? 30.050 10.880 -3.663 1.00 35.03 7 LEU D CA 1
ATOM 1040 C C . LEU D 2 7 ? 31.492 10.405 -3.827 1.00 37.21 7 LEU D C 1
ATOM 1041 O O . LEU D 2 7 ? 31.777 9.215 -3.716 1.00 34.05 7 LEU D O 1
ATOM 1046 N N . ARG D 2 8 ? 32.400 11.338 -4.096 1.00 34.90 8 ARG D N 1
ATOM 1047 C CA . ARG D 2 8 ? 33.804 10.990 -4.270 1.00 36.35 8 ARG D CA 1
ATOM 1048 C C . ARG D 2 8 ? 34.367 10.437 -2.968 1.00 30.92 8 ARG D C 1
ATOM 1049 O O . ARG D 2 8 ? 35.063 9.424 -2.963 1.00 34.47 8 ARG D O 1
ATOM 1051 N N . GLN D 2 9 ? 34.066 11.102 -1.858 1.00 33.39 9 GLN D N 1
ATOM 1052 C CA . GLN D 2 9 ? 34.553 10.635 -0.570 1.00 33.70 9 GLN D CA 1
ATOM 1053 C C . GLN D 2 9 ? 33.875 9.312 -0.248 1.00 27.45 9 GLN D C 1
ATOM 1054 O O . GLN D 2 9 ? 34.490 8.416 0.322 1.00 34.71 9 GLN D O 1
ATOM 1060 N N . CYS D 2 10 ? 32.601 9.198 -0.613 1.00 26.30 10 CYS D N 1
ATOM 1061 C CA . CYS D 2 10 ? 31.848 7.978 -0.358 1.00 24.02 10 CYS D CA 1
ATOM 1062 C C . CYS D 2 10 ? 32.486 6.807 -1.094 1.00 24.93 10 CYS D C 1
ATOM 1063 O O . CYS D 2 10 ? 32.750 5.762 -0.515 1.00 29.09 10 CYS D O 1
ATOM 1066 N N . CYS D 2 11 ? 32.728 6.996 -2.381 1.00 29.63 11 CYS D N 1
ATOM 1067 C CA . CYS D 2 11 ? 33.328 5.950 -3.188 1.00 32.95 11 CYS D CA 1
ATOM 1068 C C . CYS D 2 11 ? 34.716 5.574 -2.688 1.00 29.52 11 CYS D C 1
ATOM 1069 O O . CYS D 2 11 ? 35.076 4.397 -2.661 1.00 28.01 11 CYS D O 1
ATOM 1072 N N . ASN D 2 12 ? 35.498 6.571 -2.291 1.00 30.50 12 ASN D N 1
ATOM 1073 C CA . ASN D 2 12 ? 36.837 6.297 -1.797 1.00 31.85 12 ASN D CA 1
ATOM 1074 C C . ASN D 2 12 ? 36.776 5.473 -0.523 1.00 32.69 12 ASN D C 1
ATOM 1075 O O . ASN D 2 12 ? 37.624 4.613 -0.293 1.00 32.29 12 ASN D O 1
ATOM 1080 N N . GLN D 2 13 ? 35.764 5.719 0.302 1.00 33.75 13 GLN D N 1
ATOM 1081 C CA . GLN D 2 13 ? 35.619 4.953 1.533 1.00 29.74 13 GLN D CA 1
ATOM 1082 C C . GLN D 2 13 ? 35.086 3.558 1.247 1.00 25.28 13 GLN D C 1
ATOM 1083 O O . GLN D 2 13 ? 35.535 2.589 1.848 1.00 29.01 13 GLN D O 1
ATOM 1089 N N . LEU D 2 14 ? 34.123 3.449 0.334 1.00 27.37 14 LEU D N 1
ATOM 1090 C CA . LEU D 2 14 ? 33.566 2.138 0.018 1.00 23.73 14 LEU D CA 1
ATOM 1091 C C . LEU D 2 14 ? 34.632 1.221 -0.561 1.00 25.38 14 LEU D C 1
ATOM 1092 O O . LEU D 2 14 ? 34.597 0.010 -0.355 1.00 24.42 14 LEU D O 1
ATOM 1097 N N . ARG D 2 15 ? 35.573 1.795 -1.297 1.00 28.00 15 ARG D N 1
ATOM 1098 C CA . ARG D 2 15 ? 36.631 0.989 -1.895 1.00 26.59 15 ARG D CA 1
ATOM 1099 C C . ARG D 2 15 ? 37.619 0.467 -0.863 1.00 25.39 15 ARG D C 1
ATOM 1100 O O . ARG D 2 15 ? 38.427 -0.404 -1.160 1.00 24.41 15 ARG D O 1
ATOM 1108 N N . GLN D 2 16 ? 37.544 0.995 0.353 1.00 23.39 16 GLN D N 1
ATOM 1109 C CA . GLN D 2 16 ? 38.435 0.569 1.421 1.00 25.61 16 GLN D CA 1
ATOM 1110 C C . GLN D 2 16 ? 37.836 -0.572 2.247 1.00 27.04 16 GLN D C 1
ATOM 1111 O O . GLN D 2 16 ? 38.550 -1.300 2.939 1.00 29.18 16 GLN D O 1
ATOM 1117 N N . VAL D 2 17 ? 36.523 -0.729 2.163 1.00 21.90 17 VAL D N 1
ATOM 1118 C CA . VAL D 2 17 ? 35.808 -1.757 2.904 1.00 25.82 17 VAL D CA 1
ATOM 1119 C C . VAL D 2 17 ? 35.996 -3.129 2.257 1.00 25.68 17 VAL D C 1
ATOM 1120 O O . VAL D 2 17 ? 36.114 -3.225 1.042 1.00 27.51 17 VAL D O 1
ATOM 1124 N N . ASP D 2 18 ? 36.053 -4.185 3.066 1.00 26.29 18 ASP D N 1
ATOM 1125 C CA . ASP D 2 18 ? 36.199 -5.521 2.497 1.00 32.62 18 ASP D CA 1
ATOM 1126 C C . ASP D 2 18 ? 35.027 -5.746 1.541 1.00 29.60 18 ASP D C 1
ATOM 1127 O O . ASP D 2 18 ? 33.899 -5.350 1.826 1.00 27.30 18 ASP D O 1
ATOM 1132 N N . ARG D 2 19 ? 35.303 -6.378 0.407 1.00 31.67 19 ARG D N 1
ATOM 1133 C CA . ARG D 2 19 ? 34.279 -6.633 -0.599 1.00 31.95 19 ARG D CA 1
ATOM 1134 C C . ARG D 2 19 ? 32.958 -7.206 -0.059 1.00 27.54 19 ARG D C 1
ATOM 1135 O O . ARG D 2 19 ? 31.891 -6.653 -0.314 1.00 28.14 19 ARG D O 1
ATOM 1143 N N . PRO D 2 20 ? 33.007 -8.312 0.699 1.00 31.52 20 PRO D N 1
ATOM 1144 C CA . PRO D 2 20 ? 31.755 -8.876 1.222 1.00 24.90 20 PRO D CA 1
ATOM 1145 C C . PRO D 2 20 ? 31.044 -8.022 2.273 1.00 23.92 20 PRO D C 1
ATOM 1146 O O . PRO D 2 20 ? 29.958 -8.363 2.748 1.00 26.54 20 PRO D O 1
ATOM 1150 N N . CYS D 2 21 ? 31.658 -6.907 2.645 1.00 23.67 21 CYS D N 1
ATOM 1151 C CA . CYS D 2 21 ? 31.035 -6.027 3.619 1.00 20.75 21 CYS D CA 1
ATOM 1152 C C . CYS D 2 21 ? 30.444 -4.787 2.955 1.00 18.82 21 CYS D C 1
ATOM 1153 O O . CYS D 2 21 ? 29.788 -4.007 3.617 1.00 22.05 21 CYS D O 1
ATOM 1156 N N . VAL D 2 22 ? 30.660 -4.616 1.655 1.00 21.02 22 VAL D N 1
ATOM 1157 C CA . VAL D 2 22 ? 30.130 -3.436 0.964 1.00 20.34 22 VAL D CA 1
ATOM 1158 C C . VAL D 2 22 ? 28.612 -3.276 1.096 1.00 23.36 22 VAL D C 1
ATOM 1159 O O . VAL D 2 22 ? 28.121 -2.205 1.470 1.00 21.37 22 VAL D O 1
ATOM 1163 N N . CYS D 2 23 ? 27.842 -4.322 0.805 1.00 19.85 23 CYS D N 1
ATOM 1164 C CA . CYS D 2 23 ? 26.402 -4.169 0.924 1.00 22.10 23 CYS D CA 1
ATOM 1165 C C . CYS D 2 23 ? 25.977 -4.011 2.380 1.00 21.83 23 CYS D C 1
ATOM 1166 O O . CYS D 2 23 ? 25.110 -3.196 2.705 1.00 18.66 23 CYS D O 1
ATOM 1169 N N . PRO D 2 24 ? 26.583 -4.787 3.286 1.00 20.46 24 PRO D N 1
ATOM 1170 C CA . PRO D 2 24 ? 26.214 -4.646 4.697 1.00 19.27 24 PRO D CA 1
ATOM 1171 C C . PRO D 2 24 ? 26.440 -3.219 5.237 1.00 19.74 24 PRO D C 1
ATOM 1172 O O . PRO D 2 24 ? 25.588 -2.703 5.958 1.00 20.12 24 PRO D O 1
ATOM 1176 N N . VAL D 2 25 ? 27.577 -2.607 4.908 1.00 17.51 25 VAL D N 1
ATOM 1177 C CA . VAL D 2 25 ? 27.837 -1.246 5.396 1.00 20.13 25 VAL D CA 1
ATOM 1178 C C . VAL D 2 25 ? 26.916 -0.243 4.714 1.00 21.02 25 VAL D C 1
ATOM 1179 O O . VAL D 2 25 ? 26.531 0.763 5.323 1.00 18.21 25 VAL D O 1
ATOM 1183 N N . LEU D 2 26 ? 26.548 -0.497 3.459 1.00 18.29 26 LEU D N 1
ATOM 1184 C CA . LEU D 2 26 ? 25.636 0.427 2.782 1.00 19.05 26 LEU D CA 1
ATOM 1185 C C . LEU D 2 26 ? 24.248 0.311 3.402 1.00 17.98 26 LEU D C 1
ATOM 1186 O O . LEU D 2 26 ? 23.488 1.278 3.439 1.00 19.91 26 LEU D O 1
ATOM 1191 N N . ARG D 2 27 ? 23.900 -0.880 3.887 1.00 18.83 27 ARG D N 1
ATOM 1192 C CA . ARG D 2 27 ? 22.600 -1.049 4.513 1.00 20.32 27 ARG D CA 1
ATOM 1193 C C . ARG D 2 27 ? 22.573 -0.193 5.774 1.00 20.27 27 ARG D C 1
ATOM 1194 O O . ARG D 2 27 ? 21.589 0.493 6.049 1.00 22.86 27 ARG D O 1
ATOM 1202 N N . GLN D 2 28 ? 23.669 -0.226 6.527 1.00 20.51 28 GLN D N 1
ATOM 1203 C CA . GLN D 2 28 ? 23.763 0.556 7.760 1.00 21.17 28 GLN D CA 1
ATOM 1204 C C . GLN D 2 28 ? 23.729 2.052 7.458 1.00 19.25 28 GLN D C 1
ATOM 1205 O O . GLN D 2 28 ? 23.146 2.828 8.214 1.00 21.38 28 GLN D O 1
ATOM 1211 N N . ALA D 2 29 ? 24.360 2.452 6.360 1.00 18.70 29 ALA D N 1
ATOM 1212 C CA . ALA D 2 29 ? 24.385 3.869 5.991 1.00 19.48 29 ALA D CA 1
ATOM 1213 C C . ALA D 2 29 ? 22.997 4.332 5.609 1.00 22.49 29 ALA D C 1
ATOM 1214 O O . ALA D 2 29 ? 22.568 5.428 5.990 1.00 18.70 29 ALA D O 1
ATOM 1216 N N . ALA D 2 30 ? 22.280 3.506 4.855 1.00 19.18 30 ALA D N 1
ATOM 1217 C CA . ALA D 2 30 ? 20.929 3.876 4.442 1.00 21.64 30 ALA D CA 1
ATOM 1218 C C . ALA D 2 30 ? 20.012 3.950 5.647 1.00 22.97 30 ALA D C 1
ATOM 1219 O O . ALA D 2 30 ? 19.147 4.818 5.722 1.00 19.94 30 ALA D O 1
ATOM 1221 N N . GLN D 2 31 ? 20.191 3.038 6.601 1.00 22.22 31 GLN D N 1
ATOM 1222 C CA . GLN D 2 31 ? 19.352 3.051 7.791 1.00 22.56 31 GLN D CA 1
ATOM 1223 C C . GLN D 2 31 ? 19.627 4.307 8.614 1.00 22.02 31 GLN D C 1
ATOM 1224 O O . GLN D 2 31 ? 18.706 4.871 9.212 1.00 23.15 31 GLN D O 1
ATOM 1230 N N . GLN D 2 32 ? 20.883 4.747 8.631 1.00 20.33 32 GLN D N 1
ATOM 1231 C CA . GLN D 2 32 ? 21.253 5.952 9.374 1.00 23.84 32 GLN D CA 1
ATOM 1232 C C . GLN D 2 32 ? 20.597 7.179 8.751 1.00 21.94 32 GLN D C 1
ATOM 1233 O O . GLN D 2 32 ? 20.151 8.081 9.463 1.00 21.09 32 GLN D O 1
ATOM 1239 N N . VAL D 2 33 ? 20.540 7.216 7.423 1.00 18.31 33 VAL D N 1
ATOM 1240 C CA . VAL D 2 33 ? 19.890 8.343 6.735 1.00 17.17 33 VAL D CA 1
ATOM 1241 C C . VAL D 2 33 ? 18.399 8.310 7.057 1.00 23.28 33 VAL D C 1
ATOM 1242 O O . VAL D 2 33 ? 17.804 9.321 7.442 1.00 20.93 33 VAL D O 1
ATOM 1246 N N . LEU D 2 34 ? 17.789 7.135 6.911 1.00 19.09 34 LEU D N 1
ATOM 1247 C CA . LEU D 2 34 ? 16.374 6.986 7.183 1.00 19.24 34 LEU D CA 1
ATOM 1248 C C . LEU D 2 34 ? 16.036 7.423 8.606 1.00 21.16 34 LEU D C 1
ATOM 1249 O O . LEU D 2 34 ? 15.049 8.116 8.836 1.00 23.85 34 LEU D O 1
ATOM 1254 N N . GLN D 2 35 ? 16.873 7.023 9.557 1.00 24.84 35 GLN D N 1
ATOM 1255 C CA . GLN D 2 35 ? 16.659 7.359 10.956 1.00 21.46 35 GLN D CA 1
ATOM 1256 C C . GLN D 2 35 ? 16.935 8.823 11.286 1.00 23.76 35 GLN D C 1
ATOM 1257 O O . GLN D 2 35 ? 16.087 9.510 11.864 1.00 26.41 35 GLN D O 1
ATOM 1263 N N . ARG D 2 36 ? 18.125 9.271 10.907 1.00 25.26 36 ARG D N 1
ATOM 1264 C CA . ARG D 2 36 ? 18.628 10.618 11.175 1.00 24.42 36 ARG D CA 1
ATOM 1265 C C . ARG D 2 36 ? 18.052 11.792 10.391 1.00 28.57 36 ARG D C 1
ATOM 1266 O O . ARG D 2 36 ? 18.225 12.941 10.797 1.00 30.39 36 ARG D O 1
ATOM 1274 N N . GLN D 2 37 ? 17.393 11.529 9.269 1.00 23.88 37 GLN D N 1
ATOM 1275 C CA . GLN D 2 37 ? 16.854 12.625 8.471 1.00 23.44 37 GLN D CA 1
ATOM 1276 C C . GLN D 2 37 ? 15.354 12.516 8.310 1.00 21.60 37 GLN D C 1
ATOM 1277 O O . GLN D 2 37 ? 14.748 11.529 8.712 1.00 25.21 37 GLN D O 1
ATOM 1283 N N . ILE D 2 38 ? 14.748 13.543 7.724 1.00 24.25 38 ILE D N 1
ATOM 1284 C CA . ILE D 2 38 ? 13.314 13.539 7.498 1.00 23.70 38 ILE D CA 1
ATOM 1285 C C . ILE D 2 38 ? 13.049 13.061 6.076 1.00 29.03 38 ILE D C 1
ATOM 1286 O O . ILE D 2 38 ? 13.388 13.746 5.107 1.00 25.81 38 ILE D O 1
ATOM 1291 N N . ILE D 2 39 ? 12.476 11.866 5.964 1.00 21.88 39 ILE D N 1
ATOM 1292 C CA . ILE D 2 39 ? 12.142 11.275 4.678 1.00 22.74 39 ILE D CA 1
ATOM 1293 C C . ILE D 2 39 ? 10.624 11.362 4.583 1.00 31.24 39 ILE D C 1
ATOM 1294 O O . ILE D 2 39 ? 9.906 10.800 5.408 1.00 30.23 39 ILE D O 1
ATOM 1299 N N . GLN D 2 40 ? 10.138 12.065 3.570 1.00 31.18 40 GLN D N 1
ATOM 1300 C CA . GLN D 2 40 ? 8.706 12.297 3.414 1.00 37.29 40 GLN D CA 1
ATOM 1301 C C . GLN D 2 40 ? 7.781 11.190 2.931 1.00 38.03 40 GLN D C 1
ATOM 1302 O O . GLN D 2 40 ? 6.756 10.925 3.560 1.00 47.14 40 GLN D O 1
ATOM 1308 N N . GLY D 2 41 ? 8.109 10.558 1.815 1.00 40.04 41 GLY D N 1
ATOM 1309 C CA . GLY D 2 41 ? 7.230 9.520 1.314 1.00 34.60 41 GLY D CA 1
ATOM 1310 C C . GLY D 2 41 ? 7.928 8.451 0.514 1.00 36.28 41 GLY D C 1
ATOM 1311 O O . GLY D 2 41 ? 9.151 8.381 0.513 1.00 36.05 41 GLY D O 1
ATOM 1312 N N . PRO D 2 42 ? 7.164 7.601 -0.188 1.00 37.05 42 PRO D N 1
ATOM 1313 C CA . PRO D 2 42 ? 7.696 6.510 -1.007 1.00 40.28 42 PRO D CA 1
ATOM 1314 C C . PRO D 2 42 ? 8.661 6.953 -2.098 1.00 35.63 42 PRO D C 1
ATOM 1315 O O . PRO D 2 42 ? 9.564 6.209 -2.467 1.00 40.80 42 PRO D O 1
ATOM 1319 N N . GLN D 2 43 ? 8.469 8.160 -2.619 1.00 31.69 43 GLN D N 1
ATOM 1320 C CA . GLN D 2 43 ? 9.336 8.666 -3.673 1.00 33.46 43 GLN D CA 1
ATOM 1321 C C . GLN D 2 43 ? 10.745 8.907 -3.144 1.00 27.18 43 GLN D C 1
ATOM 1322 O O . GLN D 2 43 ? 11.729 8.487 -3.753 1.00 27.57 43 GLN D O 1
ATOM 1328 N N . GLN D 2 44 ? 10.837 9.592 -2.010 1.00 26.65 44 GLN D N 1
ATOM 1329 C CA . GLN D 2 44 ? 12.137 9.876 -1.416 1.00 27.66 44 GLN D CA 1
ATOM 1330 C C . GLN D 2 44 ? 12.721 8.585 -0.871 1.00 27.16 44 GLN D C 1
ATOM 1331 O O . GLN D 2 44 ? 13.913 8.314 -1.028 1.00 27.78 44 GLN D O 1
ATOM 1337 N N . LEU D 2 45 ? 11.863 7.794 -0.234 1.00 28.64 45 LEU D N 1
ATOM 1338 C CA . LEU D 2 45 ? 12.272 6.521 0.341 1.00 30.56 45 LEU D CA 1
ATOM 1339 C C . LEU D 2 45 ? 12.838 5.634 -0.760 1.00 33.21 45 LEU D C 1
ATOM 1340 O O . LEU D 2 45 ? 13.842 4.945 -0.568 1.00 34.71 45 LEU D O 1
ATOM 1345 N N . ARG D 2 46 ? 12.201 5.668 -1.927 1.00 30.69 46 ARG D N 1
ATOM 1346 C CA . ARG D 2 46 ? 12.642 4.885 -3.071 1.00 31.37 46 ARG D CA 1
ATOM 1347 C C . ARG D 2 46 ? 13.986 5.382 -3.600 1.00 32.00 46 ARG D C 1
ATOM 1348 O O . ARG D 2 46 ? 14.859 4.586 -3.947 1.00 33.01 46 ARG D O 1
ATOM 1356 N N . ARG D 2 47 ? 14.156 6.700 -3.660 1.00 30.50 47 ARG D N 1
ATOM 1357 C CA . ARG D 2 47 ? 15.407 7.273 -4.143 1.00 26.83 47 ARG D CA 1
ATOM 1358 C C . ARG D 2 47 ? 16.520 7.021 -3.135 1.00 22.61 47 ARG D C 1
ATOM 1359 O O . ARG D 2 47 ? 17.673 6.825 -3.502 1.00 25.91 47 ARG D O 1
ATOM 1367 N N . LEU D 2 48 ? 16.159 7.040 -1.861 1.00 23.31 48 LEU D N 1
ATOM 1368 C CA . LEU D 2 48 ? 17.124 6.825 -0.799 1.00 22.57 48 LEU D CA 1
ATOM 1369 C C . LEU D 2 48 ? 17.734 5.439 -0.959 1.00 20.44 48 LEU D C 1
ATOM 1370 O O . LEU D 2 48 ? 18.945 5.290 -1.076 1.00 20.68 48 LEU D O 1
ATOM 1375 N N . PHE D 2 49 ? 16.888 4.421 -0.999 1.00 26.60 49 PHE D N 1
ATOM 1376 C CA . PHE D 2 49 ? 17.398 3.062 -1.122 1.00 25.21 49 PHE D CA 1
ATOM 1377 C C . PHE D 2 49 ? 17.968 2.703 -2.498 1.00 28.57 49 PHE D C 1
ATOM 1378 O O . PHE D 2 49 ? 18.844 1.842 -2.596 1.00 28.67 49 PHE D O 1
ATOM 1386 N N . ASP D 2 50 ? 17.492 3.353 -3.560 1.00 26.69 50 ASP D N 1
ATOM 1387 C CA . ASP D 2 50 ? 18.041 3.096 -4.890 1.00 27.97 50 ASP D CA 1
ATOM 1388 C C . ASP D 2 50 ? 19.470 3.628 -4.948 1.00 28.64 50 ASP D C 1
ATOM 1389 O O . ASP D 2 50 ? 20.352 3.009 -5.539 1.00 28.43 50 ASP D O 1
ATOM 1394 N N . ALA D 2 51 ? 19.697 4.783 -4.330 1.00 24.52 51 ALA D N 1
ATOM 1395 C CA . ALA D 2 51 ? 21.024 5.375 -4.302 1.00 26.45 51 ALA D CA 1
ATOM 1396 C C . ALA D 2 51 ? 21.966 4.457 -3.530 1.00 23.94 51 ALA D C 1
ATOM 1397 O O . ALA D 2 51 ? 23.063 4.140 -3.992 1.00 25.91 51 ALA D O 1
ATOM 1399 N N . ALA D 2 52 ? 21.527 4.025 -2.354 1.00 24.91 52 ALA D N 1
ATOM 1400 C CA . ALA D 2 52 ? 22.348 3.163 -1.517 1.00 22.21 52 ALA D CA 1
ATOM 1401 C C . ALA D 2 52 ? 22.659 1.843 -2.201 1.00 27.01 52 ALA D C 1
ATOM 1402 O O . ALA D 2 52 ? 23.811 1.418 -2.249 1.00 28.96 52 ALA D O 1
ATOM 1404 N N . ARG D 2 53 ? 21.630 1.204 -2.739 1.00 24.34 53 ARG D N 1
ATOM 1405 C CA . ARG D 2 53 ? 21.801 -0.089 -3.393 1.00 29.63 53 ARG D CA 1
ATOM 1406 C C . ARG D 2 53 ? 22.696 -0.051 -4.625 1.00 31.18 53 ARG D C 1
ATOM 1407 O O . ARG D 2 53 ? 23.383 -1.029 -4.926 1.00 32.62 53 ARG D O 1
ATOM 1415 N N . ASN D 2 54 ? 22.700 1.074 -5.333 1.00 28.90 54 ASN D N 1
ATOM 1416 C CA . ASN D 2 54 ? 23.509 1.199 -6.539 1.00 30.80 54 ASN D CA 1
ATOM 1417 C C . ASN D 2 54 ? 24.901 1.782 -6.357 1.00 33.09 54 ASN D C 1
ATOM 1418 O O . ASN D 2 54 ? 25.670 1.862 -7.311 1.00 29.46 54 ASN D O 1
ATOM 1423 N N . LEU D 2 55 ? 25.243 2.182 -5.139 1.00 29.37 55 LEU D N 1
ATOM 1424 C CA . LEU D 2 55 ? 26.555 2.763 -4.915 1.00 23.20 55 LEU D CA 1
ATOM 1425 C C . LEU D 2 55 ? 27.737 1.893 -5.353 1.00 25.03 55 LEU D C 1
ATOM 1426 O O . LEU D 2 55 ? 28.743 2.413 -5.834 1.00 27.08 55 LEU D O 1
ATOM 1431 N N . PRO D 2 56 ? 27.640 0.557 -5.199 1.00 25.57 56 PRO D N 1
ATOM 1432 C CA . PRO D 2 56 ? 28.798 -0.233 -5.632 1.00 26.32 56 PRO D CA 1
ATOM 1433 C C . PRO D 2 56 ? 29.052 -0.078 -7.129 1.00 23.54 56 PRO D C 1
ATOM 1434 O O . PRO D 2 56 ? 30.198 -0.063 -7.570 1.00 28.56 56 PRO D O 1
ATOM 1438 N N . ASN D 2 57 ? 27.964 0.024 -7.890 1.00 27.79 57 ASN D N 1
ATOM 1439 C CA . ASN D 2 57 ? 28.026 0.168 -9.344 1.00 33.70 57 ASN D CA 1
ATOM 1440 C C . ASN D 2 57 ? 28.432 1.594 -9.715 1.00 30.40 57 ASN D C 1
ATOM 1441 O O . ASN D 2 57 ? 29.252 1.810 -10.605 1.00 34.02 57 ASN D O 1
ATOM 1446 N N . ILE D 2 58 ? 27.847 2.563 -9.020 1.00 37.34 58 ILE D N 1
ATOM 1447 C CA . ILE D 2 58 ? 28.136 3.975 -9.254 1.00 32.42 58 ILE D CA 1
ATOM 1448 C C . ILE D 2 58 ? 29.611 4.257 -8.995 1.00 36.95 58 ILE D C 1
ATOM 1449 O O . ILE D 2 58 ? 30.230 5.087 -9.665 1.00 37.12 58 ILE D O 1
ATOM 1454 N N . CYS D 2 59 ? 30.171 3.554 -8.016 1.00 31.20 59 CYS D N 1
ATOM 1455 C CA . CYS D 2 59 ? 31.565 3.726 -7.642 1.00 32.32 59 CYS D CA 1
ATOM 1456 C C . CYS D 2 59 ? 32.525 2.858 -8.435 1.00 33.99 59 CYS D C 1
ATOM 1457 O O . CYS D 2 59 ? 33.735 2.904 -8.212 1.00 35.89 59 CYS D O 1
ATOM 1460 N N . ASN D 2 60 ? 31.983 2.057 -9.342 1.00 35.05 60 ASN D N 1
ATOM 1461 C CA . ASN D 2 60 ? 32.797 1.177 -10.166 1.00 34.59 60 ASN D CA 1
ATOM 1462 C C . ASN D 2 60 ? 33.621 0.205 -9.324 1.00 36.37 60 ASN D C 1
ATOM 1463 O O . ASN D 2 60 ? 34.814 0.010 -9.553 1.00 38.27 60 ASN D O 1
ATOM 1468 N N . ILE D 2 61 ? 32.981 -0.390 -8.325 1.00 32.64 61 ILE D N 1
ATOM 1469 C CA . ILE D 2 61 ? 33.660 -1.368 -7.495 1.00 33.06 61 ILE D CA 1
ATOM 1470 C C . ILE D 2 61 ? 33.311 -2.711 -8.119 1.00 29.39 61 ILE D C 1
ATOM 1471 O O . ILE D 2 61 ? 32.150 -3.088 -8.187 1.00 29.40 61 ILE D O 1
ATOM 1476 N N . PRO D 2 62 ? 34.321 -3.438 -8.604 1.00 35.90 62 PRO D N 1
ATOM 1477 C CA . PRO D 2 62 ? 34.139 -4.745 -9.240 1.00 38.18 62 PRO D CA 1
ATOM 1478 C C . PRO D 2 62 ? 33.561 -5.869 -8.385 1.00 35.18 62 PRO D C 1
ATOM 1479 O O . PRO D 2 62 ? 33.767 -5.928 -7.174 1.00 35.49 62 PRO D O 1
ATOM 1483 N N . ASN D 2 63 ? 32.823 -6.752 -9.051 1.00 42.70 63 ASN D N 1
ATOM 1484 C CA . ASN D 2 63 ? 32.241 -7.941 -8.440 1.00 38.36 63 ASN D CA 1
ATOM 1485 C C . ASN D 2 63 ? 31.335 -7.774 -7.225 1.00 37.01 63 ASN D C 1
ATOM 1486 O O . ASN D 2 63 ? 31.370 -8.600 -6.313 1.00 36.03 63 ASN D O 1
ATOM 1491 N N . ILE D 2 64 ? 30.528 -6.721 -7.207 1.00 29.29 64 ILE D N 1
ATOM 1492 C CA . ILE D 2 64 ? 29.610 -6.507 -6.098 1.00 30.51 64 ILE D CA 1
ATOM 1493 C C . ILE D 2 64 ? 28.181 -6.503 -6.605 1.00 24.54 64 ILE D C 1
ATOM 1494 O O . ILE D 2 64 ? 27.349 -7.252 -6.124 1.00 30.00 64 ILE D O 1
ATOM 1499 N N . GLY D 2 65 ? 27.904 -5.643 -7.580 1.00 30.84 65 GLY D N 1
ATOM 1500 C CA . GLY D 2 65 ? 26.563 -5.557 -8.123 1.00 37.24 65 GLY D CA 1
ATOM 1501 C C . GLY D 2 65 ? 25.656 -4.737 -7.225 1.00 37.08 65 GLY D C 1
ATOM 1502 O O . GLY D 2 65 ? 26.116 -4.146 -6.249 1.00 28.78 65 GLY D O 1
ATOM 1503 N N . ALA D 2 66 ? 24.367 -4.702 -7.548 1.00 32.25 66 ALA D N 1
ATOM 1504 C CA . ALA D 2 66 ? 23.408 -3.947 -6.754 1.00 30.17 66 ALA D CA 1
ATOM 1505 C C . ALA D 2 66 ? 23.097 -4.670 -5.453 1.00 29.87 66 ALA D C 1
ATOM 1506 O O . ALA D 2 66 ? 22.898 -5.880 -5.442 1.00 26.40 66 ALA D O 1
ATOM 1508 N N . CYS D 2 67 ? 23.059 -3.931 -4.348 1.00 24.59 67 CYS D N 1
ATOM 1509 C CA . CYS D 2 67 ? 22.741 -4.545 -3.063 1.00 20.10 67 CYS D CA 1
ATOM 1510 C C . CYS D 2 67 ? 21.242 -4.804 -3.037 1.00 23.68 67 CYS D C 1
ATOM 1511 O O . CYS D 2 67 ? 20.448 -3.944 -3.412 1.00 26.89 67 CYS D O 1
ATOM 1514 N N . PRO D 2 68 ? 20.834 -6.000 -2.594 1.00 22.67 68 PRO D N 1
ATOM 1515 C CA . PRO D 2 68 ? 19.419 -6.365 -2.540 1.00 27.30 68 PRO D CA 1
ATOM 1516 C C . PRO D 2 68 ? 18.553 -5.699 -1.481 1.00 22.91 68 PRO D C 1
ATOM 1517 O O . PRO D 2 68 ? 17.937 -6.372 -0.659 1.00 30.30 68 PRO D O 1
ATOM 1521 N N . PHE D 2 69 ? 18.495 -4.369 -1.536 1.00 26.31 69 PHE D N 1
ATOM 1522 C CA . PHE D 2 69 ? 17.690 -3.571 -0.614 1.00 32.85 69 PHE D CA 1
ATOM 1523 C C . PHE D 2 69 ? 16.234 -3.507 -1.032 1.00 41.86 69 PHE D C 1
ATOM 1524 O O . PHE D 2 69 ? 15.899 -3.654 -2.204 1.00 40.06 69 PHE D O 1
ATOM 1532 N N . ARG D 2 70 ? 15.376 -3.257 -0.053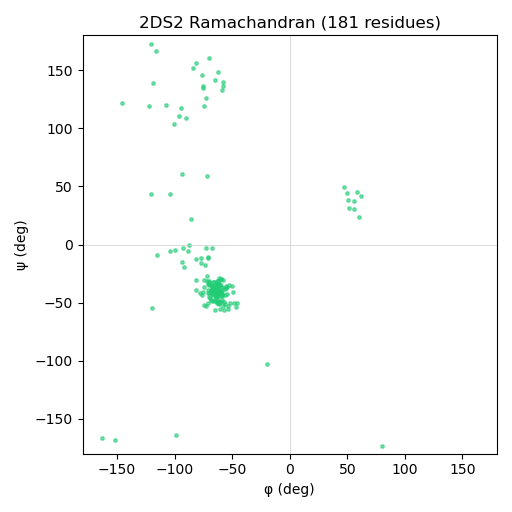 1.00 43.53 70 ARG D N 1
ATOM 1533 C CA . ARG D 2 70 ? 13.948 -3.130 -0.275 1.00 42.90 70 ARG D CA 1
ATOM 1534 C C . ARG D 2 70 ? 13.601 -1.740 0.247 1.00 52.23 70 ARG D C 1
ATOM 1535 O O . ARG D 2 70 ? 13.806 -1.444 1.426 1.00 56.65 70 ARG D O 1
ATOM 1543 N N . ALA D 2 71 ? 13.100 -0.884 -0.635 1.00 53.60 71 ALA D N 1
ATOM 1544 C CA . ALA D 2 71 ? 12.749 0.480 -0.260 1.00 53.46 71 ALA D CA 1
ATOM 1545 C C . ALA D 2 71 ? 11.601 0.545 0.740 1.00 55.29 71 ALA D C 1
ATOM 1546 O O . ALA D 2 71 ? 11.254 -0.501 1.328 1.00 51.47 71 ALA D O 1
#

Solvent-accessible surface area: 10402 Å² total; per-residue (Å²): 233,29,67,130,41,2,70,111,44,114,88,0,103,6,0,8,96,23,0,52,123,109,0,73,140,96,120,7,56,163,84,0,5,73,31,1,132,122,7,79,100,110,11,2,35,52,0,0,54,59,0,0,47,22,1,8,12,55,44,92,0,97,4,98,65,5,36,120,52,0,2,54,3,0,58,60,0,0,73,61,1,121,11,109,139,30,42,54,1,127,16,164,75,158,231,132,6,35,137,15,2,111,106,16,77,82,0,137,4,0,27,130,2,0,49,105,80,2,66,149,52,110,120,11,40,60,86,0,8,80,13,0,110,107,2,48,110,109,3,0,28,36,0,0,151,62,0,0,76,16,1,15,14,52,58,86,1,116,14,96,138,19,33,137,64,0,12,37,6,0,52,55,0,0,72,69,4,121,7,78,153,42,31,60,2,131,30,217,58

InterPro domains:
  IPR000617 Napin/ 2S seed storage protein/Conglutin [PR00496] (39-60)
  IPR000617 Napin/ 2S seed storage protein/Conglutin [PR00496] (91-108)
  IPR000617 Napin/ 2S seed storage protein/Conglutin [PR00496] (127-141)
  IPR000617 Napin/ 2S seed storage protein/Conglutin [PR00496] (141-153)
  IPR000617 Napin/ 2S seed storage protein/Conglutin [PTHR35496] (1-152)
  IPR016140 Bifunctional inhibitor/plant lipid transfer protein/seed storage helical domain [PF00234] (83-144)
  IPR016140 Bifunctional inhibitor/plant lipid transfer protein/seed storage helical domain [SM00499] (40-149)
  IPR036312 Bifunctional inhibitor/plant lipid transfer protein/seed storage helical domain superfamily [G3DSA:1.10.110.10] (36-152)
  IPR036312 Bifunctional inhibitor/plant lipid transfer protein/seed storage helical domain superfamily [SSF47699] (9-151)

Organism: Capparis masaikai (NCBI:txid13395)